Protein AF-A0A9W9Z5P1-F1 (afdb_monomer_lite)

Radius of gyration: 30.8 Å; chains: 1; bounding box: 81×82×77 Å

pLDDT: mean 71.58, std 21.87, range [21.83, 97.56]

InterPro domains:
  IPR036056 Fibrinogen-like, C-terminal [SSF56496] (96-152)

Sequence (254 aa):
MMTLALKGRDGAIGTPGTKGSAGPPGPPGAAGVKGPNGDPGACQPSPFQCSPGVIATLTAKLVALEKTCKSAGGGSSGGGGGSDKPKCGLGRCKDNPATNCQEIYTKDSGAVSGAYWIKGKADPFQTHCEVEPMAARGWTLVARIPGSSNEFSPVSNTWATTSVINDETAPDTNTQNVMKNVGWSDLRSNILRVCYDGPRTHCATFTHNRNMSLAELFNNQFGVTVDEDYKMDTLLKAFGKVVICCASINSGVV

Secondary structure (DSSP, 8-state):
--------------PPPPPPPPPPPPPPPPPPPPPPPPPP------TTS--HHHHHHHHHHHHHHHHHHHHTTS------------SSSTTTSTTS-BS-HHHHHHH-TT--SEEEEE--SSS-EEEEEEEEGGGTEEEEP-EE--TT-STT-TT-GGGTS---BSGGGTT-TT--S-EE-THHHH--EEEEEEESSSSSSSEEEEEEEEEE-HHHHHHS-S----SSSS-HHHHHHHTT--------------

Foldseek 3Di:
DDDDDDDDDDDDDDDDDDDDDDDDDDDDDDDDDDDDDDDDDDDDDDPPDDDVVLVVLVVVLVVVVVVVVVVVVDDDDDDDDDDPDQPDPEQADQSHYDQAQLRCLVPPSPDAWFWGWHDFPVGIAIATWHDDSVVSDIDTQFWADQPPDPCLQLPHLNQQDQDWDPSVCRRPQPDRDTTGDNQQQGAFDQKDKDADPGDPHRMDMFGQRPRHHSNVVRNPPDDRATPDPCGVVNVSVVSVNDDPPDDDDDPDDD

Structure (mmCIF, N/CA/C/O backbone):
data_AF-A0A9W9Z5P1-F1
#
_entry.id   AF-A0A9W9Z5P1-F1
#
loop_
_atom_site.group_PDB
_atom_site.id
_atom_site.type_symbol
_atom_site.label_atom_id
_atom_site.label_alt_id
_atom_site.label_comp_id
_atom_site.label_asym_id
_atom_site.label_entity_id
_atom_site.label_seq_id
_atom_site.pdbx_PDB_ins_code
_atom_site.Cartn_x
_atom_site.Cartn_y
_atom_site.Cartn_z
_atom_site.occupancy
_atom_site.B_iso_or_equiv
_atom_site.auth_seq_id
_atom_site.auth_comp_id
_atom_site.auth_asym_id
_atom_site.auth_atom_id
_atom_site.pdbx_PDB_model_num
ATOM 1 N N . MET A 1 1 ? -20.808 30.080 31.456 1.00 32.81 1 MET A N 1
ATOM 2 C CA . MET A 1 1 ? -21.004 31.239 32.355 1.00 32.81 1 MET A CA 1
ATOM 3 C C . MET A 1 1 ? -19.893 32.239 32.080 1.00 32.81 1 MET A C 1
ATOM 5 O O . MET A 1 1 ? -18.747 31.821 32.002 1.00 32.81 1 MET A O 1
ATOM 9 N N . MET A 1 2 ? -20.241 33.506 31.849 1.00 21.83 2 MET A N 1
ATOM 10 C CA . MET A 1 2 ? -19.314 34.612 31.570 1.00 21.83 2 MET A CA 1
ATOM 11 C C . MET A 1 2 ? -19.296 35.567 32.765 1.00 21.83 2 MET A C 1
ATOM 13 O O . MET A 1 2 ? -20.356 35.811 33.338 1.00 21.83 2 MET A O 1
ATOM 17 N N . THR A 1 3 ? -18.139 36.163 33.067 1.00 31.56 3 THR A N 1
ATOM 18 C CA . THR A 1 3 ? -18.040 37.300 33.994 1.00 31.56 3 THR A CA 1
ATOM 19 C C . THR A 1 3 ? -17.088 38.350 33.426 1.00 31.56 3 THR A C 1
ATOM 21 O O . THR A 1 3 ? -15.943 38.051 33.097 1.00 31.56 3 THR A O 1
ATOM 24 N N . LEU A 1 4 ? -17.593 39.579 33.319 1.00 28.72 4 LEU A N 1
ATOM 25 C CA . LEU A 1 4 ? -16.881 40.801 32.951 1.00 28.72 4 LEU A CA 1
ATOM 26 C C . LEU A 1 4 ? -16.699 41.646 34.223 1.00 28.72 4 LEU A C 1
ATOM 28 O O . LEU A 1 4 ? -17.637 41.748 35.014 1.00 28.72 4 LEU A O 1
ATOM 32 N N . ALA A 1 5 ? -15.550 42.296 34.406 1.00 39.16 5 ALA A N 1
ATOM 33 C CA . ALA A 1 5 ? -15.389 43.340 35.418 1.00 39.16 5 ALA A CA 1
ATOM 34 C C . ALA A 1 5 ? -14.520 44.485 34.874 1.00 39.16 5 ALA A C 1
ATOM 36 O O . ALA A 1 5 ? -13.354 44.292 34.542 1.00 39.16 5 ALA A O 1
ATOM 37 N N . LEU A 1 6 ? -15.110 45.681 34.796 1.00 34.69 6 LEU A N 1
ATOM 38 C CA . LEU A 1 6 ? -14.441 46.960 34.549 1.00 34.69 6 LEU A CA 1
ATOM 39 C C . LEU A 1 6 ? -14.476 47.782 35.847 1.00 34.69 6 LEU A C 1
ATOM 41 O O . LEU A 1 6 ? -15.526 47.876 36.485 1.00 34.69 6 LEU A O 1
ATOM 45 N N . LYS A 1 7 ? -13.370 48.443 36.208 1.00 46.81 7 LYS A N 1
ATOM 46 C CA . LYS A 1 7 ? -13.356 49.551 37.180 1.00 46.81 7 LYS A CA 1
ATOM 47 C C . LYS A 1 7 ? -12.323 50.598 36.744 1.00 46.81 7 LYS A C 1
ATOM 49 O O . LYS A 1 7 ? -11.194 50.249 36.419 1.00 46.81 7 LYS A O 1
ATOM 54 N N . GLY A 1 8 ? -12.768 51.856 36.678 1.00 37.88 8 GLY A N 1
ATOM 55 C CA . GLY A 1 8 ? -12.019 53.029 36.214 1.00 37.88 8 GLY A CA 1
ATOM 56 C C . GLY A 1 8 ? -11.115 53.704 37.259 1.00 37.88 8 GLY A C 1
ATOM 57 O O . GLY A 1 8 ? -11.055 53.278 38.410 1.00 37.88 8 GLY A O 1
ATOM 58 N N . ARG A 1 9 ? -10.424 54.749 36.772 1.00 37.34 9 ARG A N 1
ATOM 59 C CA . ARG A 1 9 ? -9.402 55.637 37.384 1.00 37.34 9 ARG A CA 1
ATOM 60 C C . ARG A 1 9 ? -9.993 56.542 38.497 1.00 37.34 9 ARG A C 1
ATOM 62 O O . ARG A 1 9 ? -11.206 56.521 38.666 1.00 37.34 9 ARG A O 1
ATOM 69 N N . ASP A 1 10 ? -9.291 57.311 39.339 1.00 42.59 10 ASP A N 1
ATOM 70 C CA . ASP A 1 10 ? -8.020 58.081 39.330 1.00 42.59 10 ASP A CA 1
ATOM 71 C C . ASP A 1 10 ? -7.374 58.027 40.757 1.00 42.59 10 ASP A C 1
ATOM 73 O O . ASP A 1 10 ? -7.964 57.446 41.660 1.00 42.59 10 ASP A O 1
ATOM 77 N N . GLY A 1 11 ? -6.193 58.560 41.102 1.00 42.09 11 GLY A N 1
ATOM 78 C CA . GLY A 1 11 ? -5.410 59.646 40.516 1.00 42.09 11 GLY A CA 1
ATOM 79 C C . GLY A 1 11 ? -3.981 59.763 41.081 1.00 42.09 11 GLY A C 1
ATOM 80 O O . GLY A 1 11 ? -3.528 58.961 41.894 1.00 42.09 11 GLY A O 1
ATOM 81 N N . ALA A 1 12 ? -3.260 60.752 40.551 1.00 43.06 12 ALA A N 1
ATOM 82 C CA . ALA A 1 12 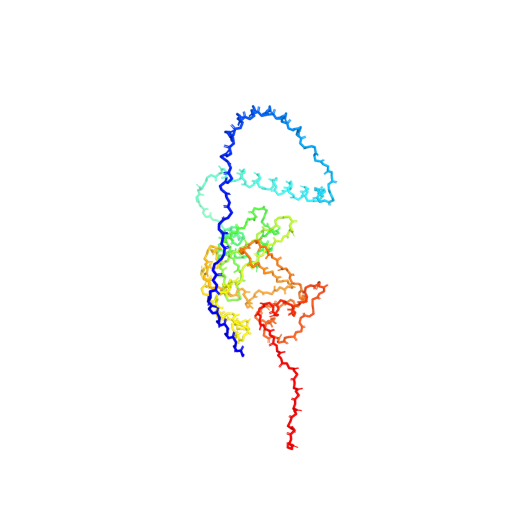? -1.807 60.901 40.584 1.00 43.06 12 ALA A CA 1
ATOM 83 C C . ALA A 1 12 ? -1.244 61.551 41.860 1.00 43.06 12 ALA A C 1
ATOM 85 O O . ALA A 1 12 ? -1.804 62.525 42.355 1.00 43.06 12 ALA A O 1
ATOM 86 N N . ILE A 1 13 ? -0.058 61.099 42.293 1.00 49.19 13 ILE A N 1
ATOM 87 C CA . ILE A 1 13 ? 0.846 61.842 43.186 1.00 49.19 13 ILE A CA 1
ATOM 88 C C . ILE A 1 13 ? 2.303 61.670 42.713 1.00 49.19 13 ILE A C 1
ATOM 90 O O . ILE A 1 13 ? 2.815 60.557 42.671 1.00 49.19 13 ILE A O 1
ATOM 94 N N . GLY A 1 14 ? 2.936 62.811 42.398 1.00 49.12 14 GLY A N 1
ATOM 95 C CA . GLY A 1 14 ? 4.370 63.127 42.521 1.00 49.12 14 GLY A CA 1
ATOM 96 C C . GLY A 1 14 ? 5.376 62.432 41.596 1.00 49.12 14 GLY A C 1
ATOM 97 O O . GLY A 1 14 ? 5.742 61.286 41.822 1.00 49.12 14 GLY A O 1
ATOM 98 N N . THR A 1 15 ? 5.934 63.163 40.625 1.00 50.97 15 THR A N 1
ATOM 99 C CA . THR A 1 15 ? 7.085 62.714 39.819 1.00 50.97 15 THR A CA 1
ATOM 100 C C . THR A 1 15 ? 8.378 62.674 40.651 1.00 50.97 15 THR A C 1
ATOM 102 O O . THR A 1 15 ? 8.781 63.718 41.172 1.00 50.97 15 THR A O 1
ATOM 105 N N . PRO A 1 16 ? 9.079 61.528 40.744 1.00 55.88 16 PRO A N 1
ATOM 106 C CA . PRO A 1 16 ? 10.438 61.467 41.280 1.00 55.88 16 PRO A CA 1
ATOM 107 C C . PRO A 1 16 ? 11.424 62.241 40.388 1.00 55.88 16 PRO A C 1
ATOM 109 O O . PRO A 1 16 ? 11.285 62.245 39.165 1.00 55.88 16 PRO A O 1
ATOM 112 N N . GLY A 1 17 ? 12.415 62.897 41.000 1.00 54.97 17 GLY A N 1
ATOM 113 C CA . GLY A 1 17 ? 13.400 63.737 40.308 1.00 54.97 17 GLY A CA 1
ATOM 114 C C . GLY A 1 17 ? 14.198 63.007 39.220 1.00 54.97 17 GLY A C 1
ATOM 115 O O . GLY A 1 17 ? 14.378 61.789 39.251 1.00 54.97 17 GLY A O 1
ATOM 116 N N . THR A 1 18 ? 14.689 63.769 38.242 1.00 61.88 18 THR A N 1
ATOM 117 C CA . THR A 1 18 ? 15.414 63.247 37.078 1.00 61.88 18 THR A CA 1
ATOM 118 C C . THR A 1 18 ? 16.689 62.513 37.493 1.00 61.88 18 THR A C 1
ATOM 120 O O . THR A 1 18 ? 17.612 63.110 38.048 1.00 61.88 18 THR A O 1
ATOM 123 N N . LYS A 1 19 ? 16.764 61.216 37.180 1.00 61.44 19 LYS A N 1
ATOM 124 C CA . LYS A 1 19 ? 17.996 60.425 37.262 1.00 61.44 19 LYS A CA 1
ATOM 125 C C . LYS A 1 19 ? 18.997 60.967 36.234 1.00 61.44 19 LYS A C 1
ATOM 127 O O . LYS A 1 19 ? 18.637 61.131 35.071 1.00 61.44 19 LYS A O 1
ATOM 132 N N . GLY A 1 20 ? 20.225 61.262 36.667 1.00 60.81 20 GLY A N 1
ATOM 133 C CA . GLY A 1 20 ? 21.292 61.761 35.792 1.00 60.81 20 GLY A CA 1
ATOM 134 C C . GLY A 1 20 ? 21.540 60.841 34.591 1.00 60.81 20 GLY A C 1
ATOM 135 O O . GLY A 1 20 ? 21.315 59.630 34.670 1.00 60.81 20 GLY A O 1
ATOM 136 N N . SER A 1 21 ? 21.976 61.423 33.473 1.00 60.78 21 SER A N 1
ATOM 137 C CA . SER A 1 21 ? 22.230 60.702 32.223 1.00 60.78 21 SER A CA 1
ATOM 138 C C . SER A 1 21 ? 23.214 59.550 32.428 1.00 60.78 21 SER A C 1
ATOM 140 O O . SER A 1 21 ? 24.245 59.713 33.082 1.00 60.78 21 SER A O 1
ATOM 142 N N . ALA A 1 22 ? 22.904 58.394 31.840 1.00 62.34 22 ALA A N 1
ATOM 143 C CA . ALA A 1 22 ? 23.819 57.262 31.797 1.00 62.34 22 ALA A CA 1
ATOM 144 C C . ALA A 1 22 ? 25.125 57.669 31.095 1.00 62.34 22 ALA A C 1
ATOM 146 O O . ALA A 1 22 ? 25.093 58.349 30.069 1.00 62.34 22 ALA A O 1
ATOM 147 N N . GLY A 1 23 ? 26.266 57.259 31.656 1.00 63.19 23 GLY A N 1
ATOM 148 C CA . GLY A 1 23 ? 27.560 57.437 31.001 1.00 63.19 23 GLY A CA 1
ATOM 149 C C . GLY A 1 23 ? 27.595 56.722 29.642 1.00 63.19 23 GLY A C 1
ATOM 150 O O . GLY A 1 23 ? 26.835 55.770 29.435 1.00 63.19 23 GLY A O 1
ATOM 151 N N . PRO A 1 24 ? 28.445 57.169 28.704 1.00 68.31 24 PRO A N 1
ATOM 152 C CA . PRO A 1 24 ? 28.550 56.534 27.398 1.00 68.31 24 PRO A CA 1
ATOM 153 C C . PRO A 1 24 ? 28.930 55.048 27.543 1.00 68.31 24 PRO A C 1
ATOM 155 O O . PRO A 1 24 ? 29.735 54.709 28.417 1.00 68.31 24 PRO A O 1
ATOM 158 N N . PRO A 1 25 ? 28.370 54.155 26.703 1.00 69.88 25 PRO A N 1
ATOM 159 C CA . PRO A 1 25 ? 28.769 52.753 26.665 1.00 69.88 25 PRO A CA 1
ATOM 160 C C . PRO A 1 25 ? 30.280 52.617 26.450 1.00 69.88 25 PRO A C 1
ATOM 162 O O . PRO A 1 25 ? 30.858 53.317 25.617 1.00 69.88 25 PRO A O 1
ATOM 165 N N . GLY A 1 26 ? 30.915 51.712 27.198 1.00 61.62 26 GLY A N 1
ATOM 166 C CA . GLY A 1 26 ? 32.325 51.386 26.993 1.00 61.62 26 GLY A CA 1
ATOM 167 C C . GLY A 1 26 ? 32.578 50.847 25.576 1.00 61.62 26 GLY A C 1
ATOM 168 O O . GLY A 1 26 ? 31.656 50.318 24.948 1.00 61.62 26 GLY A O 1
ATOM 169 N N . PRO A 1 27 ? 33.808 50.974 25.050 1.00 67.56 27 PRO A N 1
ATOM 170 C CA . PRO A 1 27 ? 34.138 50.464 23.727 1.00 67.56 27 PRO A CA 1
ATOM 171 C C . PRO A 1 27 ? 33.875 48.947 23.642 1.00 67.56 27 PRO A C 1
ATOM 173 O O . PRO A 1 27 ? 34.116 48.233 24.621 1.00 67.56 27 PRO A O 1
ATOM 176 N N . PRO A 1 28 ? 33.397 48.437 22.491 1.00 71.44 28 PRO A N 1
ATOM 177 C CA . PRO A 1 28 ? 33.216 47.005 22.283 1.00 71.44 28 PRO A CA 1
ATOM 178 C C . PRO A 1 28 ? 34.514 46.229 22.536 1.00 71.44 28 PRO A C 1
ATOM 180 O O . PRO A 1 28 ? 35.583 46.622 22.067 1.00 71.44 28 PRO A O 1
ATOM 183 N N . GLY A 1 29 ? 34.416 45.118 23.272 1.00 61.19 29 GLY A N 1
ATOM 184 C CA . GLY A 1 29 ? 35.546 44.219 23.499 1.00 61.19 29 GLY A CA 1
ATOM 185 C C . GLY A 1 29 ? 36.058 43.622 22.186 1.00 61.19 29 GLY A C 1
ATOM 186 O O . GLY A 1 29 ? 35.281 43.380 21.261 1.00 61.19 29 GLY A O 1
ATOM 187 N N . ALA A 1 30 ? 37.369 43.388 22.098 1.00 64.62 30 ALA A N 1
ATOM 188 C CA . ALA A 1 30 ? 37.981 42.772 20.926 1.00 64.62 30 ALA A CA 1
ATOM 189 C C . ALA A 1 30 ? 37.348 41.401 20.626 1.00 64.62 30 ALA A C 1
ATOM 191 O O . ALA A 1 30 ? 37.040 40.633 21.539 1.00 64.62 30 ALA A O 1
ATOM 192 N N . ALA A 1 31 ? 37.164 41.094 19.339 1.00 65.12 31 ALA A N 1
ATOM 193 C CA . ALA A 1 31 ? 36.632 39.808 18.906 1.00 65.12 31 ALA A CA 1
ATOM 194 C C . ALA A 1 31 ? 37.528 38.660 19.403 1.00 65.12 31 ALA A C 1
ATOM 196 O O . ALA A 1 31 ? 38.747 38.689 19.223 1.00 65.12 31 ALA A O 1
ATOM 197 N N . GLY A 1 32 ? 36.919 37.652 20.034 1.00 58.09 32 GLY A N 1
ATOM 198 C CA . GLY A 1 32 ? 37.632 36.469 20.512 1.00 58.09 32 GLY A CA 1
ATOM 199 C C . GLY A 1 32 ? 38.267 35.689 19.359 1.00 58.09 32 GLY A C 1
ATOM 200 O O . GLY A 1 32 ? 37.705 35.603 18.266 1.00 58.09 32 GLY A O 1
ATOM 201 N N . VAL A 1 33 ? 39.444 35.111 19.603 1.00 63.66 33 VAL A N 1
ATOM 202 C CA . VAL A 1 33 ? 40.123 34.246 18.631 1.00 63.66 33 VAL A CA 1
ATOM 203 C C . VAL A 1 33 ? 39.231 33.060 18.257 1.00 63.66 33 VAL A C 1
ATOM 205 O O . VAL A 1 33 ? 38.617 32.428 19.118 1.00 63.66 33 VAL A O 1
ATOM 208 N N . LYS A 1 34 ? 39.151 32.754 16.958 1.00 60.94 34 LYS A N 1
ATOM 209 C CA . LYS A 1 34 ? 38.442 31.574 16.453 1.00 60.94 34 LYS A CA 1
ATOM 210 C C . LYS A 1 34 ? 39.059 30.325 17.089 1.00 60.94 34 LYS A C 1
ATOM 212 O O . LYS A 1 34 ? 40.258 30.098 16.939 1.00 60.94 34 LYS A O 1
ATOM 217 N N . GLY A 1 35 ? 38.248 29.549 17.810 1.00 51.62 35 GLY A N 1
ATOM 218 C CA . GLY A 1 35 ? 38.692 28.303 18.435 1.00 51.62 35 GLY A CA 1
ATOM 219 C C . GLY A 1 35 ? 39.227 27.306 17.397 1.00 51.62 35 GLY A C 1
ATOM 220 O O . GLY A 1 35 ? 38.836 27.383 16.227 1.00 51.62 35 GLY A O 1
ATOM 221 N N . PRO A 1 36 ? 40.126 26.387 17.790 1.00 57.06 36 PRO A N 1
ATOM 222 C CA . PRO A 1 36 ? 40.639 25.365 16.884 1.00 57.06 36 PRO A CA 1
ATOM 223 C C . PRO A 1 36 ? 39.488 24.522 16.320 1.00 57.06 36 PRO A C 1
ATOM 225 O O . PRO A 1 36 ? 38.505 24.249 17.010 1.00 57.06 36 PRO A O 1
ATOM 228 N N . ASN A 1 37 ? 39.604 24.119 15.053 1.00 54.50 37 ASN A N 1
ATOM 229 C CA . ASN A 1 37 ? 38.684 23.150 14.464 1.00 54.50 37 ASN A CA 1
ATOM 230 C C . ASN A 1 37 ? 38.771 21.850 15.280 1.00 54.50 37 ASN A C 1
ATOM 232 O O . ASN A 1 37 ? 39.872 21.356 15.507 1.00 54.50 37 ASN A O 1
ATOM 236 N N . GLY A 1 38 ? 37.629 21.326 15.731 1.00 43.75 38 GLY A N 1
ATOM 237 C CA . GLY A 1 38 ? 37.583 20.073 16.485 1.00 43.75 38 GLY A CA 1
ATOM 238 C C . GLY A 1 38 ? 38.100 18.894 15.660 1.00 43.75 38 GLY A C 1
ATOM 239 O O . GLY A 1 38 ? 37.913 18.857 14.441 1.00 43.75 38 GLY A O 1
ATOM 240 N N . ASP A 1 39 ? 38.745 17.943 16.332 1.00 44.66 39 ASP A N 1
ATOM 241 C CA . ASP A 1 39 ? 39.267 16.730 15.707 1.00 44.66 39 ASP A CA 1
ATOM 242 C C . ASP A 1 39 ? 38.152 15.925 15.005 1.00 44.66 39 ASP A C 1
ATOM 244 O O . ASP A 1 39 ? 37.005 15.918 15.473 1.00 44.66 39 ASP A O 1
ATOM 248 N N . PRO A 1 40 ? 38.451 15.220 13.893 1.00 46.59 40 PRO A N 1
ATOM 249 C CA . PRO A 1 40 ? 37.489 14.348 13.226 1.00 46.59 40 PRO A CA 1
ATOM 250 C C . PRO A 1 40 ? 36.923 13.316 14.208 1.00 46.59 40 PRO A C 1
ATOM 252 O O . PRO A 1 40 ? 37.668 12.546 14.813 1.00 46.59 40 PRO A O 1
ATOM 255 N N . GLY A 1 41 ? 35.599 13.296 14.369 1.00 38.00 41 GLY A N 1
ATOM 256 C CA . GLY A 1 41 ? 34.931 12.393 15.300 1.00 38.00 41 GLY A CA 1
ATOM 257 C C . GLY A 1 41 ? 35.214 10.928 14.967 1.00 38.00 41 GLY A C 1
ATOM 258 O O . GLY A 1 41 ? 34.775 10.422 13.936 1.00 38.00 41 GLY A O 1
ATOM 259 N N . ALA A 1 42 ? 35.921 10.232 15.856 1.00 41.53 42 ALA A N 1
ATOM 260 C CA . ALA A 1 42 ? 36.033 8.782 15.814 1.00 41.53 42 ALA A CA 1
ATOM 261 C C . ALA A 1 42 ? 34.692 8.165 16.244 1.00 41.53 42 ALA A C 1
ATOM 263 O O . ALA A 1 42 ? 34.215 8.409 17.355 1.00 41.53 42 ALA A O 1
ATOM 264 N N . CYS A 1 43 ? 34.073 7.368 15.368 1.00 35.91 43 CYS A N 1
ATOM 265 C CA . CYS A 1 43 ? 32.845 6.645 15.685 1.00 35.91 43 CYS A CA 1
ATOM 266 C C . CYS A 1 43 ? 33.086 5.678 16.852 1.00 35.91 43 CYS A C 1
ATOM 268 O O . CYS A 1 43 ? 33.785 4.678 16.710 1.00 35.91 43 CYS A O 1
ATOM 270 N N . GLN A 1 44 ? 32.486 5.974 18.004 1.00 40.72 44 GLN A N 1
ATOM 271 C CA . GLN A 1 44 ? 32.343 5.012 19.093 1.00 40.72 44 GLN A CA 1
ATOM 272 C C . GLN A 1 44 ? 31.193 4.042 18.766 1.00 40.72 44 GLN A C 1
ATOM 274 O O . GLN A 1 44 ? 30.168 4.481 18.230 1.00 40.72 44 GLN A O 1
ATOM 279 N N . PRO A 1 45 ? 31.332 2.739 19.069 1.00 46.56 45 PRO A N 1
ATOM 280 C CA . PRO A 1 45 ? 30.340 1.739 18.704 1.00 46.56 45 PRO A CA 1
ATOM 281 C C . PRO A 1 45 ? 29.088 1.903 19.573 1.00 46.56 45 PRO A C 1
ATOM 283 O O . PRO A 1 45 ? 29.107 1.657 20.776 1.00 46.56 45 PRO A O 1
ATOM 286 N N . SER A 1 46 ? 27.981 2.317 18.959 1.00 49.22 46 SER A N 1
ATOM 287 C CA . SER A 1 46 ? 26.644 2.170 19.536 1.00 49.22 46 SER A CA 1
ATOM 288 C C . SER A 1 46 ? 26.056 0.813 19.109 1.00 49.22 46 SER A C 1
ATOM 290 O O . SER A 1 46 ? 26.458 0.276 18.072 1.00 49.22 46 SER A O 1
ATOM 292 N N . PRO A 1 47 ? 25.084 0.240 19.846 1.00 48.88 47 PRO A N 1
ATOM 293 C CA . PRO A 1 47 ? 24.506 -1.083 19.558 1.00 48.88 47 PRO A CA 1
ATOM 294 C C . PRO A 1 47 ? 23.709 -1.164 18.238 1.00 48.88 47 PRO A C 1
ATOM 296 O O . PRO A 1 47 ? 23.060 -2.171 17.967 1.00 48.88 47 PRO A O 1
ATOM 299 N N . PHE A 1 48 ? 23.766 -0.124 17.400 1.00 52.56 48 PHE A N 1
ATOM 300 C CA . PHE A 1 48 ? 23.044 -0.004 16.135 1.00 52.56 48 PHE A CA 1
ATOM 301 C C . PHE A 1 48 ? 23.943 0.025 14.889 1.00 52.56 48 PHE A C 1
ATOM 303 O O . PHE A 1 48 ? 23.456 0.353 13.809 1.00 52.56 48 PHE A O 1
ATOM 310 N N . GLN A 1 49 ? 25.231 -0.324 14.979 1.00 49.47 49 GLN A N 1
ATOM 311 C CA . GLN A 1 49 ? 26.096 -0.341 13.794 1.00 49.47 49 GLN A CA 1
ATOM 312 C C . GLN A 1 49 ? 26.337 -1.745 13.231 1.00 49.47 49 GLN A C 1
ATOM 314 O O . GLN A 1 49 ? 26.861 -2.630 13.900 1.00 49.47 49 GLN A O 1
ATOM 319 N N . CYS A 1 50 ? 26.009 -1.876 11.940 1.00 52.28 50 CYS A N 1
ATOM 320 C CA . CYS A 1 50 ? 26.637 -2.801 11.002 1.00 52.28 50 CYS A CA 1
ATOM 321 C C . CYS A 1 50 ? 26.602 -4.277 11.409 1.00 52.28 50 CYS A C 1
ATOM 323 O O . CYS A 1 50 ? 27.646 -4.921 11.516 1.00 52.28 50 CYS A O 1
ATOM 325 N N . SER A 1 51 ? 25.403 -4.848 11.581 1.00 57.19 51 SER A N 1
ATOM 326 C CA . SER A 1 51 ? 25.326 -6.303 11.693 1.00 57.19 51 SER A CA 1
ATOM 327 C C . SER A 1 51 ? 25.962 -6.926 10.434 1.00 57.19 51 SER A C 1
ATOM 329 O O . SER A 1 51 ? 25.674 -6.479 9.315 1.00 57.19 51 SER A O 1
ATOM 331 N N . PRO A 1 52 ? 26.835 -7.940 10.574 1.00 64.50 52 PRO A N 1
ATOM 332 C CA . PRO A 1 52 ? 27.476 -8.587 9.431 1.00 64.50 52 PRO A CA 1
ATOM 333 C C . PRO A 1 52 ? 26.463 -9.081 8.392 1.00 64.50 52 PRO A C 1
ATOM 335 O O . PRO A 1 52 ? 26.741 -9.062 7.198 1.00 64.50 52 PRO A O 1
ATOM 338 N N . GLY A 1 53 ? 25.254 -9.449 8.837 1.00 64.44 53 GLY A N 1
ATOM 339 C CA . GLY A 1 53 ? 24.144 -9.823 7.962 1.00 64.44 53 GLY A CA 1
ATOM 340 C C . GLY A 1 53 ? 23.596 -8.662 7.128 1.00 64.44 53 GLY A C 1
ATOM 341 O O . GLY A 1 53 ? 23.324 -8.840 5.940 1.00 64.44 53 GLY A O 1
ATOM 342 N N . VAL A 1 54 ? 23.475 -7.461 7.704 1.00 66.38 54 VAL A N 1
ATOM 343 C CA . VAL A 1 54 ? 23.054 -6.260 6.965 1.00 66.38 54 VAL A CA 1
ATOM 344 C C . VAL A 1 54 ? 24.135 -5.863 5.963 1.00 66.38 54 VAL A C 1
ATOM 346 O O . VAL A 1 54 ? 23.815 -5.671 4.793 1.00 66.38 54 VAL A O 1
ATOM 349 N N . ILE A 1 55 ? 25.412 -5.850 6.361 1.00 71.88 55 ILE A N 1
ATOM 350 C CA . ILE A 1 55 ? 26.516 -5.576 5.426 1.00 71.88 55 ILE A CA 1
ATOM 351 C C . ILE A 1 55 ? 26.522 -6.598 4.286 1.00 71.88 55 ILE A C 1
ATOM 353 O O . ILE A 1 55 ? 26.513 -6.197 3.127 1.00 71.88 55 ILE A O 1
ATOM 357 N N . ALA A 1 56 ? 26.445 -7.898 4.583 1.00 69.12 56 ALA A N 1
ATOM 358 C CA . ALA A 1 56 ? 26.415 -8.940 3.558 1.00 69.12 56 ALA A CA 1
ATOM 359 C C . ALA A 1 56 ? 25.228 -8.776 2.593 1.00 69.12 56 ALA A C 1
ATOM 361 O O . ALA A 1 56 ? 25.383 -8.941 1.383 1.00 69.12 56 ALA A O 1
ATOM 362 N N . THR A 1 57 ? 24.058 -8.387 3.110 1.00 70.44 57 THR A N 1
ATOM 363 C CA . THR A 1 57 ? 22.865 -8.130 2.292 1.00 70.44 57 THR A CA 1
ATOM 364 C C . THR A 1 57 ? 23.056 -6.913 1.386 1.00 70.44 57 THR A C 1
ATOM 366 O O . THR A 1 57 ? 22.728 -6.978 0.201 1.00 70.44 57 THR A O 1
ATOM 369 N N . LEU A 1 58 ? 23.609 -5.809 1.900 1.00 74.25 58 LEU A N 1
ATOM 370 C CA . LEU A 1 58 ? 23.896 -4.626 1.084 1.00 74.25 58 LEU A CA 1
ATOM 371 C C . LEU A 1 58 ? 24.991 -4.900 0.043 1.00 74.25 58 LEU A C 1
ATOM 373 O O . LEU A 1 58 ? 24.837 -4.494 -1.108 1.00 74.25 58 LEU A O 1
ATOM 377 N N . THR A 1 59 ? 26.048 -5.635 0.396 1.00 78.38 59 THR A N 1
ATOM 378 C CA . THR A 1 59 ? 27.104 -6.036 -0.545 1.00 78.38 59 THR A CA 1
ATOM 379 C C . THR A 1 59 ? 26.548 -6.933 -1.651 1.00 78.38 59 THR A C 1
ATOM 381 O O . THR A 1 59 ? 26.836 -6.701 -2.823 1.00 78.38 59 THR A O 1
ATOM 384 N N . ALA A 1 60 ? 25.688 -7.902 -1.320 1.00 74.88 60 ALA A N 1
ATOM 385 C CA . ALA A 1 60 ? 25.033 -8.745 -2.319 1.00 74.88 60 ALA A CA 1
ATOM 386 C C . ALA A 1 60 ? 24.144 -7.926 -3.271 1.00 74.88 60 ALA A C 1
ATOM 388 O O . ALA A 1 60 ? 24.152 -8.156 -4.483 1.00 74.88 60 ALA A O 1
ATOM 389 N N . LYS A 1 61 ? 23.421 -6.929 -2.742 1.00 78.69 61 LYS A N 1
ATOM 390 C CA . LYS A 1 61 ? 22.609 -6.013 -3.554 1.00 78.69 61 LYS A CA 1
ATOM 391 C C . LYS A 1 61 ? 23.462 -5.134 -4.468 1.00 78.69 61 LYS A C 1
ATOM 393 O O . LYS A 1 61 ? 23.105 -4.984 -5.632 1.00 78.69 61 LYS A O 1
ATOM 398 N N . LEU A 1 62 ? 24.601 -4.625 -3.995 1.00 82.19 62 LEU A N 1
ATOM 399 C CA . LEU A 1 62 ? 25.547 -3.862 -4.819 1.00 82.19 62 LEU A CA 1
ATOM 400 C C . LEU A 1 62 ? 26.116 -4.707 -5.968 1.00 82.19 62 LEU A C 1
ATOM 402 O O . LEU A 1 62 ? 26.079 -4.272 -7.116 1.00 82.19 62 LEU A O 1
ATOM 406 N N . VAL A 1 63 ? 26.543 -5.945 -5.699 1.00 78.75 63 VAL A N 1
ATOM 407 C CA . VAL A 1 63 ? 27.059 -6.863 -6.735 1.00 78.75 63 VAL A CA 1
ATOM 408 C C . VAL A 1 63 ? 25.986 -7.197 -7.781 1.00 78.75 63 VAL A C 1
ATOM 410 O O . VAL A 1 63 ? 26.266 -7.234 -8.984 1.00 78.75 63 VAL A O 1
ATOM 413 N N . ALA A 1 64 ? 24.740 -7.415 -7.352 1.00 73.06 64 ALA A N 1
ATOM 414 C CA . ALA A 1 64 ? 23.622 -7.654 -8.265 1.00 73.06 64 ALA A CA 1
ATOM 415 C C . ALA A 1 64 ? 23.300 -6.415 -9.122 1.00 73.06 64 ALA A C 1
ATOM 417 O O . ALA A 1 64 ? 23.032 -6.539 -10.324 1.00 73.06 64 ALA A O 1
ATOM 418 N N . LEU A 1 65 ? 23.385 -5.220 -8.531 1.00 75.38 65 LEU A N 1
ATOM 419 C CA . LEU A 1 65 ? 23.195 -3.956 -9.237 1.00 75.38 65 LEU A CA 1
ATOM 420 C C . LEU A 1 65 ? 24.289 -3.741 -10.292 1.00 75.38 65 LEU A C 1
ATOM 422 O O . LEU A 1 65 ? 23.972 -3.460 -11.445 1.00 75.38 65 LEU A O 1
ATOM 426 N N . GLU A 1 66 ? 25.559 -3.976 -9.954 1.00 76.31 66 GLU A N 1
ATOM 427 C CA . GLU A 1 66 ? 26.677 -3.878 -10.902 1.00 76.31 66 GLU A CA 1
ATOM 428 C C . GLU A 1 66 ? 26.524 -4.835 -12.089 1.00 76.31 66 GLU A C 1
ATOM 430 O O . GLU A 1 66 ? 26.804 -4.467 -13.233 1.00 76.31 66 GLU A O 1
ATOM 435 N N . LYS A 1 67 ? 26.045 -6.059 -11.847 1.00 74.69 67 LYS A N 1
ATOM 436 C CA . LYS A 1 67 ? 25.766 -7.038 -12.908 1.00 74.69 67 LYS A CA 1
ATOM 437 C C . LYS A 1 67 ? 24.624 -6.582 -13.825 1.00 74.69 67 LYS A C 1
ATOM 439 O O . LYS A 1 67 ? 24.669 -6.800 -15.039 1.00 74.69 67 LYS A O 1
ATOM 444 N N . THR A 1 68 ? 23.625 -5.915 -13.258 1.00 68.25 68 THR A N 1
ATOM 445 C CA . THR A 1 68 ? 22.489 -5.358 -14.004 1.00 68.25 68 THR A CA 1
ATOM 446 C C . THR A 1 68 ? 22.917 -4.139 -14.829 1.00 68.25 68 THR A C 1
ATOM 448 O O . THR A 1 68 ? 22.600 -4.048 -16.010 1.00 68.25 68 THR A O 1
ATOM 451 N N . CYS A 1 69 ? 23.744 -3.248 -14.278 1.00 64.19 69 CYS A N 1
ATOM 452 C CA . CYS A 1 69 ? 24.290 -2.107 -15.019 1.00 64.19 69 CYS A CA 1
ATOM 453 C C . CYS A 1 69 ? 25.262 -2.533 -16.134 1.00 64.19 69 CYS A C 1
ATOM 455 O O . CYS A 1 69 ? 25.227 -1.961 -17.220 1.00 64.19 69 CYS A O 1
ATOM 457 N N . LYS A 1 70 ? 26.076 -3.578 -15.921 1.00 65.06 70 LYS A N 1
ATOM 458 C CA . LYS A 1 70 ? 26.951 -4.148 -16.966 1.00 65.06 70 LYS A CA 1
ATOM 459 C C . LYS A 1 70 ? 26.171 -4.799 -18.115 1.00 65.06 70 LYS A C 1
ATOM 461 O O . LYS A 1 70 ? 26.666 -4.823 -19.235 1.00 65.06 70 LYS A O 1
ATOM 466 N N . SER A 1 71 ? 24.954 -5.289 -17.866 1.00 53.56 71 SER A N 1
ATOM 467 C CA . SER A 1 71 ? 24.064 -5.825 -18.911 1.00 53.56 71 SER A CA 1
ATOM 468 C C . SER A 1 71 ? 23.187 -4.757 -19.580 1.00 53.56 71 SER A C 1
ATOM 470 O O . SER A 1 71 ? 22.733 -4.969 -20.700 1.00 53.56 71 SER A O 1
ATOM 472 N N . ALA A 1 72 ? 23.021 -3.583 -18.960 1.00 48.78 72 ALA A N 1
ATOM 473 C CA . ALA A 1 72 ? 22.331 -2.423 -19.534 1.00 48.78 72 ALA A CA 1
ATOM 474 C C . ALA A 1 72 ? 23.192 -1.592 -20.515 1.00 48.78 72 ALA A C 1
ATOM 476 O O . ALA A 1 72 ? 22.688 -0.651 -21.122 1.00 48.78 72 ALA A O 1
ATOM 477 N N . GLY A 1 73 ? 24.473 -1.939 -20.705 1.00 44.06 73 GLY A N 1
ATOM 478 C CA . GLY A 1 73 ? 25.363 -1.306 -21.691 1.00 44.06 73 GLY A CA 1
ATOM 479 C C . GLY A 1 73 ? 25.188 -1.790 -23.140 1.00 44.06 73 GLY A C 1
ATOM 480 O O . GLY A 1 73 ? 25.879 -1.300 -24.028 1.00 44.06 73 GLY A O 1
ATOM 481 N N . GLY A 1 74 ? 24.293 -2.751 -23.398 1.00 39.56 74 GLY A N 1
ATOM 482 C CA . GLY A 1 74 ? 23.989 -3.260 -24.738 1.00 39.56 74 GLY A CA 1
ATOM 483 C C . GLY A 1 74 ? 22.696 -2.659 -25.277 1.00 39.56 74 GLY A C 1
ATOM 484 O O . GLY A 1 74 ? 21.608 -3.054 -24.866 1.00 39.56 74 GLY A O 1
ATOM 485 N N . GLY A 1 75 ? 22.825 -1.692 -26.183 1.00 39.16 75 GLY A N 1
ATOM 486 C CA . GLY A 1 75 ? 21.710 -1.020 -26.839 1.00 39.16 75 GLY A CA 1
ATOM 487 C C . GLY A 1 75 ? 20.758 -1.960 -27.589 1.00 39.16 75 GLY A C 1
ATOM 488 O O . GLY A 1 75 ? 21.143 -2.976 -28.162 1.00 39.16 75 GLY A O 1
ATOM 489 N N . SER A 1 76 ? 19.498 -1.538 -27.572 1.00 46.75 76 SER A N 1
ATOM 490 C CA . SER A 1 76 ? 18.336 -2.032 -28.306 1.00 46.75 76 SER A CA 1
ATOM 491 C C . SER A 1 76 ? 18.625 -2.484 -29.748 1.00 46.75 76 SER A C 1
ATOM 493 O O . SER A 1 76 ? 19.139 -1.710 -30.551 1.00 46.75 76 SER A O 1
ATOM 495 N N . SER A 1 77 ? 18.201 -3.697 -30.110 1.00 35.69 77 SER A N 1
ATOM 496 C CA . SER A 1 77 ? 17.783 -4.034 -31.479 1.00 35.69 77 SER A CA 1
ATOM 497 C C . SER A 1 77 ? 16.809 -5.218 -31.446 1.00 35.69 77 SER A C 1
ATOM 499 O O . SER A 1 77 ? 16.952 -6.136 -30.641 1.00 35.69 77 SER A O 1
ATOM 501 N N . GLY A 1 78 ? 15.743 -5.117 -32.241 1.00 36.75 78 GLY A N 1
ATOM 502 C CA . GLY A 1 78 ? 14.613 -6.043 -32.239 1.00 36.75 78 GLY A CA 1
ATOM 503 C C . GLY A 1 78 ? 14.862 -7.361 -32.975 1.00 36.75 78 GLY A C 1
ATOM 504 O O . GLY A 1 78 ? 15.846 -7.524 -33.687 1.00 36.75 78 GLY A O 1
ATOM 505 N N . GLY A 1 79 ? 13.899 -8.275 -32.847 1.00 31.31 79 GLY A N 1
ATOM 506 C CA . GLY A 1 79 ? 13.806 -9.489 -33.662 1.00 31.31 79 GLY A CA 1
ATOM 507 C C . GLY A 1 79 ? 13.204 -10.653 -32.885 1.00 31.31 79 GLY A C 1
ATOM 508 O O . GLY A 1 79 ? 13.687 -10.984 -31.812 1.00 31.31 79 GLY A O 1
ATOM 509 N N . GLY A 1 80 ? 12.110 -11.216 -33.401 1.00 33.38 80 GLY A N 1
ATOM 510 C CA . GLY A 1 80 ? 11.244 -12.176 -32.715 1.00 33.38 80 GLY A CA 1
ATOM 511 C C . GLY A 1 80 ? 11.843 -13.558 -32.428 1.00 33.38 80 GLY A C 1
ATOM 512 O O . GLY A 1 80 ? 12.887 -13.939 -32.946 1.00 33.38 80 GLY A O 1
ATOM 513 N N . GLY A 1 81 ? 11.104 -14.330 -31.630 1.00 31.98 81 GLY A N 1
ATOM 514 C CA . GLY A 1 81 ? 11.367 -15.746 -31.364 1.00 31.98 81 GLY A CA 1
ATOM 515 C C . GLY A 1 81 ? 11.025 -16.111 -29.925 1.00 31.98 81 GLY A C 1
ATOM 516 O O . GLY A 1 81 ? 11.578 -15.537 -28.997 1.00 31.98 81 GLY A O 1
ATOM 517 N N . GLY A 1 82 ? 10.061 -17.011 -29.747 1.00 45.31 82 GLY A N 1
ATOM 518 C CA . GLY A 1 82 ? 9.350 -17.227 -28.492 1.00 45.31 82 GLY A CA 1
ATOM 519 C C . GLY A 1 82 ? 10.161 -17.842 -27.352 1.00 45.31 82 GLY A C 1
ATOM 520 O O . GLY A 1 82 ? 11.054 -18.664 -27.534 1.00 45.31 82 GLY A O 1
ATOM 521 N N . SER A 1 83 ? 9.793 -17.429 -26.148 1.00 41.78 83 SER A N 1
ATOM 522 C CA . SER A 1 83 ? 9.754 -18.193 -24.895 1.00 41.78 83 SER A CA 1
ATOM 523 C C . SER A 1 83 ? 9.174 -17.245 -23.846 1.00 41.78 83 SER A C 1
ATOM 525 O O . SER A 1 83 ? 9.442 -16.046 -23.909 1.00 41.78 83 SER A O 1
ATOM 527 N N . ASP A 1 84 ? 8.338 -17.770 -22.950 1.00 61.62 84 ASP A N 1
ATOM 528 C CA . ASP A 1 84 ? 7.602 -17.092 -21.872 1.00 61.62 84 ASP A CA 1
ATOM 529 C C . ASP A 1 84 ? 8.491 -16.244 -20.943 1.00 61.62 84 ASP A C 1
ATOM 531 O O . ASP A 1 84 ? 8.708 -16.554 -19.771 1.00 61.62 84 ASP A O 1
ATOM 535 N N . LYS A 1 85 ? 9.045 -15.151 -21.463 1.00 54.09 85 LYS A N 1
ATOM 536 C CA . LYS A 1 85 ? 9.803 -14.169 -20.708 1.00 54.09 85 LYS A CA 1
ATOM 537 C C . LYS A 1 85 ? 8.923 -12.936 -20.547 1.00 54.09 85 LYS A C 1
ATOM 539 O O . LYS A 1 85 ? 8.457 -12.394 -21.551 1.00 54.09 85 LYS A O 1
ATOM 544 N N . PRO A 1 86 ? 8.687 -12.476 -19.309 1.00 69.00 86 PRO A N 1
ATOM 545 C CA . PRO A 1 86 ? 7.847 -11.317 -19.084 1.00 69.00 86 PRO A CA 1
ATOM 546 C C . PRO A 1 86 ? 8.349 -10.103 -19.871 1.00 69.00 86 PRO A C 1
ATOM 548 O O . PRO A 1 86 ? 9.537 -9.781 -19.847 1.00 69.00 86 PRO A O 1
ATOM 551 N N . LYS A 1 87 ? 7.419 -9.422 -20.548 1.00 76.31 87 LYS A N 1
ATOM 552 C CA . LYS A 1 87 ? 7.654 -8.246 -21.407 1.00 76.31 87 LYS A CA 1
ATOM 553 C C . LYS A 1 87 ? 8.351 -7.083 -20.684 1.00 76.31 87 LYS A C 1
ATOM 555 O O . LYS A 1 87 ? 8.925 -6.206 -21.320 1.00 76.31 87 LYS A O 1
ATOM 560 N N . CYS A 1 88 ? 8.300 -7.076 -19.356 1.00 86.69 88 CYS A N 1
ATOM 561 C CA . CYS A 1 88 ? 8.944 -6.107 -18.483 1.00 86.69 88 CYS A CA 1
ATOM 562 C C . CYS A 1 88 ? 9.343 -6.773 -17.154 1.00 86.69 88 CYS A C 1
ATOM 564 O O . CYS A 1 88 ? 8.871 -7.865 -16.823 1.00 86.69 88 CYS A O 1
ATOM 566 N N . GLY A 1 89 ? 10.182 -6.096 -16.362 1.00 88.62 89 GLY A N 1
ATOM 567 C CA . GLY A 1 89 ? 10.507 -6.529 -14.999 1.00 88.62 89 GLY A CA 1
ATOM 568 C C . GLY A 1 89 ? 9.269 -6.648 -14.097 1.00 88.62 89 GLY A C 1
ATOM 569 O O . GLY A 1 89 ? 8.226 -6.057 -14.376 1.00 88.62 89 GLY A O 1
ATOM 570 N N . LEU A 1 90 ? 9.386 -7.413 -13.010 1.00 93.69 90 LEU A N 1
ATOM 571 C CA . LEU A 1 90 ? 8.289 -7.664 -12.070 1.00 93.69 90 LEU A CA 1
ATOM 572 C C . LEU A 1 90 ? 7.699 -6.351 -11.528 1.00 93.69 90 LEU A C 1
ATOM 574 O O . LEU A 1 90 ? 8.418 -5.511 -10.991 1.00 93.69 90 LEU A O 1
ATOM 578 N N . GLY A 1 91 ? 6.391 -6.169 -11.695 1.00 93.31 91 GLY A N 1
ATOM 579 C CA . GLY A 1 91 ? 5.663 -4.968 -11.288 1.00 93.31 91 GLY A CA 1
ATOM 580 C C . GLY A 1 91 ? 5.972 -3.716 -12.114 1.00 93.31 91 GLY A C 1
ATOM 581 O O . GLY A 1 91 ? 5.453 -2.650 -11.801 1.00 93.31 91 GLY A O 1
ATOM 582 N N . ARG A 1 92 ? 6.797 -3.787 -13.167 1.00 93.25 92 ARG A N 1
ATOM 583 C CA . ARG A 1 92 ? 7.174 -2.606 -13.971 1.00 93.25 92 ARG A CA 1
ATOM 584 C C . ARG A 1 92 ? 6.144 -2.251 -15.042 1.00 93.25 92 ARG A C 1
ATOM 586 O O . ARG A 1 92 ? 6.156 -1.135 -15.549 1.00 93.25 92 ARG A O 1
ATOM 593 N N . CYS A 1 93 ? 5.249 -3.171 -15.385 1.00 93.06 93 CYS A N 1
ATOM 594 C CA . CYS A 1 93 ? 4.171 -2.936 -16.339 1.00 93.06 93 CYS A CA 1
ATOM 595 C C . CYS A 1 93 ? 2.937 -3.775 -16.001 1.00 93.06 93 CYS A C 1
ATOM 597 O O . CYS A 1 93 ? 3.028 -4.778 -15.290 1.00 93.06 93 CYS A O 1
ATOM 599 N N . LYS A 1 94 ? 1.792 -3.374 -16.564 1.00 93.88 94 LYS A N 1
ATOM 600 C CA . LYS A 1 94 ? 0.496 -4.036 -16.374 1.00 93.88 94 LYS A CA 1
ATOM 601 C C . LYS A 1 94 ? 0.499 -5.511 -16.800 1.00 93.88 94 LYS A C 1
ATOM 603 O O . LYS A 1 94 ? -0.201 -6.303 -16.185 1.00 93.88 94 LYS A O 1
ATOM 608 N N . ASP A 1 95 ? 1.317 -5.873 -17.794 1.00 92.81 95 ASP A N 1
ATOM 609 C CA . ASP A 1 95 ? 1.431 -7.242 -18.328 1.00 92.81 95 ASP A CA 1
ATOM 610 C C . ASP A 1 95 ? 2.223 -8.190 -17.397 1.00 92.81 95 ASP A C 1
ATOM 612 O O . ASP A 1 95 ? 2.122 -9.407 -17.526 1.00 92.81 95 ASP A O 1
ATOM 616 N N . ASN A 1 96 ? 3.016 -7.658 -16.455 1.00 94.31 96 ASN A N 1
ATOM 617 C CA . ASN A 1 96 ? 3.754 -8.451 -15.464 1.00 94.31 96 ASN A CA 1
ATOM 618 C C . ASN A 1 96 ? 3.650 -7.831 -14.056 1.00 94.31 96 ASN A C 1
ATOM 620 O O . ASN A 1 96 ? 4.645 -7.339 -13.514 1.00 94.31 96 ASN A O 1
ATOM 624 N N . PRO A 1 97 ? 2.450 -7.811 -13.458 1.00 96.06 97 PRO A N 1
ATOM 625 C CA . PRO A 1 97 ? 2.225 -7.204 -12.156 1.00 96.06 97 PRO A CA 1
ATOM 626 C C . PRO A 1 97 ? 2.772 -8.087 -11.029 1.00 96.06 97 PRO A C 1
ATOM 628 O O . PRO A 1 97 ? 2.749 -9.319 -11.107 1.00 96.06 97 PRO A O 1
ATOM 631 N N . ALA A 1 98 ? 3.225 -7.463 -9.946 1.00 96.25 98 ALA A N 1
ATOM 632 C CA . ALA A 1 98 ? 3.621 -8.175 -8.735 1.00 96.25 98 ALA A CA 1
ATOM 633 C C . ALA A 1 98 ? 2.413 -8.464 -7.839 1.00 96.25 98 ALA A C 1
ATOM 635 O O . ALA A 1 98 ? 1.401 -7.782 -7.912 1.00 96.25 98 ALA A O 1
ATOM 636 N N . THR A 1 99 ? 2.504 -9.439 -6.946 1.00 95.81 99 THR A N 1
ATOM 637 C CA . THR A 1 99 ? 1.438 -9.732 -5.973 1.00 95.81 99 THR A CA 1
ATOM 638 C C . THR A 1 99 ? 1.295 -8.611 -4.944 1.00 95.81 99 THR A C 1
ATOM 640 O O . THR A 1 99 ? 0.193 -8.310 -4.502 1.00 95.81 99 THR A O 1
ATOM 643 N N . ASN A 1 100 ? 2.411 -7.996 -4.552 1.00 95.31 100 ASN A N 1
ATOM 644 C CA . ASN A 1 100 ? 2.491 -6.842 -3.657 1.00 95.31 100 ASN A CA 1
ATOM 645 C C . ASN A 1 100 ? 3.919 -6.261 -3.697 1.00 95.31 100 ASN A C 1
ATOM 647 O O . ASN A 1 100 ? 4.833 -6.849 -4.284 1.00 95.31 100 ASN A O 1
ATOM 651 N N . CYS A 1 101 ? 4.131 -5.122 -3.040 1.00 95.56 101 CYS A N 1
ATOM 652 C CA . CYS A 1 101 ? 5.444 -4.472 -2.983 1.00 95.56 101 CYS A CA 1
ATOM 653 C C . CYS A 1 101 ? 6.509 -5.271 -2.214 1.00 95.56 101 CYS A C 1
ATOM 655 O O . CYS A 1 101 ? 7.700 -5.119 -2.489 1.00 95.56 101 CYS A O 1
ATOM 657 N N . GLN A 1 102 ? 6.110 -6.155 -1.292 1.00 95.38 102 GLN A N 1
ATOM 658 C CA . GLN A 1 102 ? 7.052 -7.039 -0.603 1.00 95.38 102 GLN A CA 1
ATOM 659 C C . GLN A 1 102 ? 7.659 -8.053 -1.580 1.00 95.38 102 GLN A C 1
ATOM 661 O O . GLN A 1 102 ? 8.865 -8.297 -1.542 1.00 95.38 102 GLN A O 1
ATOM 666 N N . GLU A 1 103 ? 6.860 -8.607 -2.495 1.00 95.12 103 GLU A N 1
ATOM 667 C CA . GLU A 1 103 ? 7.364 -9.504 -3.537 1.00 95.12 103 GLU A CA 1
ATOM 668 C C . GLU A 1 103 ? 8.418 -8.803 -4.401 1.00 95.12 103 GLU A C 1
ATOM 670 O O . GLU A 1 103 ? 9.501 -9.353 -4.598 1.00 95.12 103 GLU A O 1
ATOM 675 N N . ILE A 1 104 ? 8.138 -7.571 -4.839 1.00 94.19 104 ILE A N 1
ATOM 676 C CA . ILE A 1 104 ? 9.085 -6.755 -5.613 1.00 94.19 104 ILE A CA 1
ATOM 677 C C . ILE A 1 104 ? 10.391 -6.596 -4.836 1.00 94.19 104 ILE A C 1
ATOM 679 O O . ILE A 1 104 ? 11.450 -6.926 -5.359 1.00 94.19 104 ILE A O 1
ATOM 683 N N . TYR A 1 105 ? 10.322 -6.183 -3.570 1.00 93.19 105 TYR A N 1
ATOM 684 C CA . TYR A 1 105 ? 11.511 -6.009 -2.735 1.00 93.19 105 TYR A CA 1
ATOM 685 C C . TYR A 1 105 ? 12.352 -7.289 -2.586 1.00 93.19 105 TYR A C 1
ATOM 687 O O . TYR A 1 105 ? 13.582 -7.231 -2.563 1.00 93.19 105 TYR A O 1
ATOM 695 N N . THR A 1 106 ? 11.693 -8.442 -2.447 1.00 92.44 106 THR A N 1
ATOM 696 C CA . THR A 1 106 ? 12.378 -9.727 -2.227 1.00 92.44 106 THR A CA 1
ATOM 697 C C . THR A 1 106 ? 12.961 -10.332 -3.501 1.00 92.44 106 THR A C 1
ATOM 699 O O . THR A 1 106 ? 13.988 -11.005 -3.426 1.00 92.44 106 THR A O 1
ATOM 702 N N . LYS A 1 107 ? 12.323 -10.117 -4.657 1.00 91.81 107 LYS A N 1
ATOM 703 C CA . LYS A 1 107 ? 12.694 -10.766 -5.924 1.00 91.81 107 LYS A CA 1
ATOM 704 C C . LYS A 1 107 ? 13.488 -9.867 -6.871 1.00 91.81 107 LYS A C 1
ATOM 706 O O . LYS A 1 107 ? 14.256 -10.388 -7.674 1.00 91.81 107 LYS A O 1
ATOM 711 N N . ASP A 1 108 ? 13.316 -8.551 -6.794 1.00 87.06 108 ASP A N 1
ATOM 712 C CA . ASP A 1 108 ? 14.061 -7.575 -7.591 1.00 87.06 108 ASP A CA 1
ATOM 713 C C . ASP A 1 108 ? 15.143 -6.915 -6.722 1.00 87.06 108 ASP A C 1
ATOM 715 O O . ASP A 1 108 ? 14.865 -6.087 -5.854 1.00 87.06 108 ASP A O 1
ATOM 719 N N . SER A 1 109 ? 16.410 -7.259 -6.971 1.00 80.31 109 SER A N 1
ATOM 720 C CA . SER A 1 109 ? 17.553 -6.643 -6.284 1.00 80.31 109 SER A CA 1
ATOM 721 C C . SER A 1 109 ? 17.697 -5.143 -6.571 1.00 80.31 109 SER A C 1
ATOM 723 O O . SER A 1 109 ? 18.365 -4.450 -5.805 1.00 80.31 109 SER A O 1
ATOM 725 N N . GLY A 1 110 ? 17.082 -4.648 -7.652 1.00 83.56 110 GLY A N 1
ATOM 726 C CA . GLY A 1 110 ? 16.997 -3.235 -8.027 1.00 83.56 110 GLY A CA 1
ATOM 727 C C . GLY A 1 110 ? 15.687 -2.558 -7.604 1.00 83.56 110 GLY A C 1
ATOM 728 O O . GLY A 1 110 ? 15.360 -1.484 -8.115 1.00 83.56 110 GLY A O 1
ATOM 729 N N . ALA A 1 111 ? 14.910 -3.168 -6.702 1.00 89.25 111 ALA A N 1
ATOM 730 C CA . ALA A 1 111 ?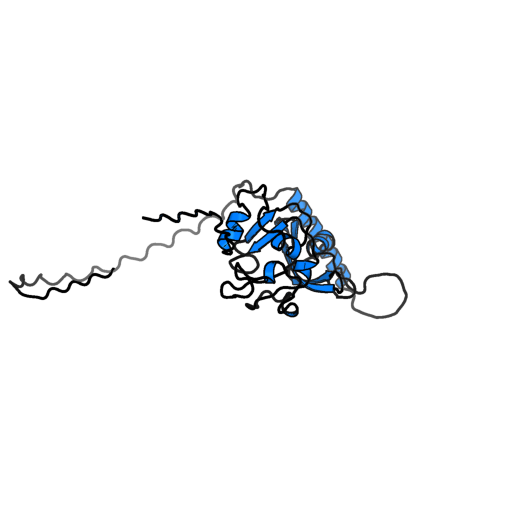 13.692 -2.564 -6.177 1.00 89.25 111 ALA A CA 1
ATOM 731 C C . ALA A 1 111 ? 13.994 -1.248 -5.438 1.00 89.25 111 ALA A C 1
ATOM 733 O O . ALA A 1 111 ? 14.731 -1.217 -4.451 1.00 89.25 111 ALA A O 1
ATOM 734 N N . VAL A 1 112 ? 13.365 -0.168 -5.900 1.00 92.81 112 VAL A N 1
ATOM 735 C CA . VAL A 1 112 ? 13.408 1.177 -5.301 1.00 92.81 112 VAL A CA 1
ATOM 736 C C . VAL A 1 112 ? 11.989 1.674 -5.038 1.00 92.81 112 VAL A C 1
ATOM 738 O O . VAL A 1 112 ? 11.056 1.196 -5.686 1.00 92.81 112 VAL A O 1
ATOM 741 N N . SER A 1 113 ? 11.810 2.627 -4.120 1.00 94.00 113 SER A N 1
ATOM 742 C CA . SER A 1 113 ? 10.495 3.240 -3.895 1.00 94.00 113 SER A CA 1
ATOM 743 C C . SER A 1 113 ? 9.991 3.938 -5.165 1.00 94.00 113 SER A C 1
ATOM 745 O O . SER A 1 113 ? 10.770 4.596 -5.857 1.00 94.00 113 SER A O 1
ATOM 747 N N . GLY A 1 114 ? 8.705 3.795 -5.487 1.00 94.12 114 GLY A N 1
ATOM 748 C CA . GLY A 1 114 ? 8.106 4.395 -6.682 1.00 94.12 114 GLY A CA 1
ATOM 749 C C . GLY A 1 114 ? 6.864 3.663 -7.183 1.00 94.12 114 GLY A C 1
ATOM 750 O O . GLY A 1 114 ? 6.289 2.839 -6.481 1.00 94.12 114 GLY A O 1
ATOM 751 N N . ALA A 1 115 ? 6.459 3.957 -8.418 1.00 96.38 115 ALA A N 1
ATOM 752 C CA . ALA A 1 115 ? 5.258 3.403 -9.036 1.00 96.38 115 ALA A CA 1
ATOM 753 C C . ALA A 1 115 ? 5.459 1.966 -9.548 1.00 96.38 115 ALA A C 1
ATOM 755 O O . ALA A 1 115 ? 6.363 1.711 -10.349 1.00 96.38 115 ALA A O 1
ATOM 756 N N . TYR A 1 116 ? 4.568 1.050 -9.161 1.00 96.69 116 TYR A N 1
ATOM 757 C CA . TYR A 1 116 ? 4.539 -0.334 -9.643 1.00 96.69 116 TYR A CA 1
ATOM 758 C C . TYR A 1 116 ? 3.114 -0.813 -9.910 1.00 96.69 116 TYR A C 1
ATOM 760 O O . TYR A 1 116 ? 2.144 -0.288 -9.368 1.00 96.69 116 TYR A O 1
ATOM 768 N N . TRP A 1 117 ? 3.010 -1.846 -10.738 1.00 97.50 117 TRP A N 1
ATOM 769 C CA . TRP A 1 117 ? 1.788 -2.577 -11.037 1.00 97.50 117 TRP A CA 1
ATOM 770 C C . TRP A 1 117 ? 1.636 -3.770 -10.099 1.00 97.50 117 TRP A C 1
ATOM 772 O O . TRP A 1 117 ? 2.506 -4.646 -10.048 1.00 97.50 117 TRP A O 1
ATOM 782 N N . ILE A 1 118 ? 0.517 -3.807 -9.385 1.00 97.56 118 ILE A N 1
ATOM 783 C CA . ILE A 1 118 ? 0.162 -4.840 -8.418 1.00 97.56 118 ILE A CA 1
ATOM 784 C C . ILE A 1 118 ? -1.054 -5.618 -8.926 1.00 97.56 118 ILE A C 1
ATOM 786 O O . ILE A 1 118 ? -1.958 -5.056 -9.541 1.00 97.56 118 ILE A O 1
ATOM 790 N N . LYS A 1 119 ? -1.073 -6.929 -8.689 1.00 96.50 119 LYS A N 1
ATOM 791 C CA . LYS A 1 119 ? -2.193 -7.814 -9.003 1.00 96.50 119 LYS A CA 1
ATOM 792 C C . LYS A 1 119 ? -3.388 -7.429 -8.133 1.00 96.50 119 LYS A C 1
ATOM 794 O O . LYS A 1 119 ? -3.343 -7.601 -6.918 1.00 96.50 119 LYS A O 1
ATOM 799 N N . GLY A 1 120 ? -4.443 -6.923 -8.762 1.00 94.00 120 GLY A N 1
ATOM 800 C CA . GLY A 1 120 ? -5.778 -6.886 -8.174 1.00 94.00 120 GLY A CA 1
ATOM 801 C C . GLY A 1 120 ? -6.529 -8.186 -8.456 1.00 94.00 120 GLY A C 1
ATOM 802 O O . GLY A 1 120 ? -6.053 -9.056 -9.192 1.00 94.00 120 GLY A O 1
ATOM 803 N N . LYS A 1 121 ? -7.710 -8.324 -7.860 1.00 92.00 121 LYS A N 1
ATOM 804 C CA . LYS A 1 121 ? -8.554 -9.517 -7.989 1.00 92.00 121 LYS A CA 1
ATOM 805 C C . LYS A 1 121 ? -9.217 -9.609 -9.367 1.00 92.00 121 LYS A C 1
ATOM 807 O O . LYS A 1 121 ? -9.365 -10.709 -9.889 1.00 92.00 121 LYS A O 1
ATOM 812 N N . ALA A 1 122 ? -9.606 -8.461 -9.928 1.00 91.62 122 ALA A N 1
ATOM 813 C CA . ALA A 1 122 ? -10.167 -8.344 -11.275 1.00 91.62 122 ALA A CA 1
ATOM 814 C C . ALA A 1 122 ? -9.100 -7.918 -12.293 1.00 91.62 122 ALA A C 1
ATOM 816 O O . ALA A 1 122 ? -8.835 -8.640 -13.247 1.00 91.62 122 ALA A O 1
ATOM 817 N N . ASP A 1 123 ? -8.447 -6.783 -12.040 1.00 92.62 123 ASP A N 1
ATOM 818 C CA . ASP A 1 123 ? -7.439 -6.196 -12.919 1.00 92.62 123 ASP A CA 1
ATOM 819 C C . ASP A 1 123 ? -6.212 -5.729 -12.125 1.00 92.62 123 ASP A C 1
ATOM 821 O O . ASP A 1 123 ? -6.335 -5.347 -10.956 1.00 92.62 123 ASP A O 1
ATOM 825 N N . PRO A 1 124 ? -5.012 -5.710 -12.734 1.00 96.19 124 PRO A N 1
ATOM 826 C CA . PRO A 1 124 ? -3.854 -5.082 -12.120 1.00 96.19 124 PRO A CA 1
ATOM 827 C C . PRO A 1 124 ? -4.044 -3.571 -11.980 1.00 96.19 124 PRO A C 1
ATOM 829 O O . PRO A 1 124 ? -4.518 -2.908 -12.905 1.00 96.19 124 PRO A O 1
ATOM 832 N N . PHE A 1 125 ? -3.585 -3.024 -10.859 1.00 96.31 125 PHE A N 1
ATOM 833 C CA . PHE A 1 125 ? -3.657 -1.600 -10.542 1.00 96.31 125 PHE A CA 1
ATOM 834 C C . PHE A 1 125 ? -2.262 -1.034 -10.288 1.00 96.31 125 PHE A C 1
ATOM 836 O O . PHE A 1 125 ? -1.350 -1.753 -9.873 1.00 96.31 125 PHE A O 1
ATOM 843 N N . GLN A 1 126 ? -2.086 0.259 -10.545 1.00 96.94 126 GLN A N 1
ATOM 844 C CA . GLN A 1 126 ? -0.826 0.941 -10.282 1.00 96.94 126 GLN A CA 1
ATOM 845 C C . GLN A 1 126 ? -0.867 1.611 -8.907 1.00 96.94 126 GLN A C 1
ATOM 847 O O . GLN A 1 126 ? -1.867 2.218 -8.536 1.00 96.94 126 GLN A O 1
ATOM 852 N N . THR A 1 127 ? 0.217 1.516 -8.141 1.00 97.12 127 THR A N 1
ATOM 853 C CA . THR A 1 127 ? 0.339 2.201 -6.849 1.00 97.12 127 THR A CA 1
ATOM 854 C C . THR A 1 127 ? 1.797 2.477 -6.487 1.00 97.12 127 THR A C 1
ATOM 856 O O . THR A 1 127 ? 2.718 1.972 -7.135 1.00 97.12 127 THR A O 1
ATOM 859 N N . HIS A 1 128 ? 2.016 3.287 -5.452 1.00 95.94 128 HIS A N 1
ATOM 860 C CA . HIS A 1 128 ? 3.335 3.513 -4.875 1.00 95.94 128 HIS A CA 1
ATOM 861 C C . HIS A 1 128 ? 3.759 2.335 -3.990 1.00 95.94 128 HIS A C 1
ATOM 863 O O . HIS A 1 128 ? 3.059 1.955 -3.045 1.00 95.94 128 HIS A O 1
ATOM 869 N N . CYS A 1 129 ? 4.935 1.788 -4.278 1.00 96.06 129 CYS A N 1
ATOM 870 C CA . CYS A 1 129 ? 5.664 0.909 -3.382 1.00 96.06 129 CYS A CA 1
ATOM 871 C C . CYS A 1 129 ? 6.689 1.713 -2.596 1.00 96.06 129 CYS A C 1
ATOM 873 O O . CYS A 1 129 ? 7.547 2.363 -3.192 1.00 96.06 129 CYS A O 1
ATOM 875 N N . GLU A 1 130 ? 6.655 1.603 -1.271 1.00 94.06 130 GLU A N 1
ATOM 876 C CA . GLU A 1 130 ? 7.704 2.142 -0.411 1.00 94.06 130 GLU A CA 1
ATOM 877 C C . GLU A 1 130 ? 8.652 1.022 0.009 1.00 94.06 130 GLU A C 1
ATOM 879 O O . GLU A 1 130 ? 8.261 0.082 0.704 1.00 94.06 130 GLU A O 1
ATOM 884 N N . VAL A 1 131 ? 9.903 1.116 -0.430 1.00 91.38 131 VAL A N 1
ATOM 885 C CA . VAL A 1 131 ? 10.950 0.146 -0.127 1.00 91.38 131 VAL A CA 1
ATOM 886 C C . VAL A 1 131 ? 11.780 0.650 1.045 1.00 91.38 131 VAL A C 1
ATOM 888 O O . VAL A 1 131 ? 12.370 1.725 0.989 1.00 91.38 131 VAL A O 1
ATOM 891 N N . GLU A 1 132 ? 11.896 -0.171 2.084 1.00 88.88 132 GLU A N 1
ATOM 892 C CA . GLU A 1 132 ? 12.720 0.096 3.261 1.00 88.88 132 GLU A CA 1
ATOM 893 C C . GLU A 1 132 ? 13.837 -0.947 3.351 1.00 88.88 132 GLU A C 1
ATOM 895 O O . GLU A 1 132 ? 13.666 -2.000 3.978 1.00 88.88 132 GLU A O 1
ATOM 900 N N . PRO A 1 133 ? 15.010 -0.689 2.737 1.00 84.12 133 PRO A N 1
ATOM 901 C CA . PRO A 1 133 ? 16.081 -1.674 2.660 1.00 84.12 133 PRO A CA 1
ATOM 902 C C . PRO A 1 133 ? 16.561 -2.144 4.031 1.00 84.12 133 PRO A C 1
ATOM 904 O O . PRO A 1 133 ? 16.781 -3.340 4.197 1.00 84.12 133 PRO A O 1
ATOM 907 N N . MET A 1 134 ? 16.660 -1.227 5.001 1.00 81.88 134 MET A N 1
ATOM 908 C CA . MET A 1 134 ? 17.127 -1.513 6.364 1.00 81.88 134 MET A CA 1
ATOM 909 C C . MET A 1 134 ? 16.159 -2.401 7.154 1.00 81.88 134 MET A C 1
ATOM 911 O O . MET A 1 134 ? 16.599 -3.213 7.957 1.00 81.88 134 MET A O 1
ATOM 915 N N . ALA A 1 135 ? 14.852 -2.271 6.909 1.00 84.31 135 ALA A N 1
ATOM 916 C CA . ALA A 1 135 ? 13.818 -3.068 7.569 1.00 84.31 135 ALA A CA 1
ATOM 917 C C . ALA A 1 135 ? 13.447 -4.338 6.785 1.00 84.31 135 ALA A C 1
ATOM 919 O O . ALA A 1 135 ? 12.581 -5.094 7.217 1.00 84.31 135 ALA A O 1
ATOM 920 N N . ALA A 1 136 ? 14.067 -4.558 5.622 1.00 87.00 136 ALA A N 1
ATOM 921 C CA . ALA A 1 136 ? 13.729 -5.624 4.686 1.00 87.00 136 ALA A CA 1
ATOM 922 C C . ALA A 1 136 ? 12.238 -5.680 4.282 1.00 87.00 136 ALA A C 1
ATOM 924 O O . ALA A 1 136 ? 11.681 -6.759 4.051 1.00 87.00 136 ALA A O 1
ATOM 925 N N . ARG A 1 137 ? 11.590 -4.511 4.191 1.00 88.94 137 ARG A N 1
ATOM 926 C CA . ARG A 1 137 ? 10.145 -4.385 3.957 1.00 88.94 137 ARG A CA 1
ATOM 927 C C . ARG A 1 137 ? 9.822 -3.597 2.690 1.00 88.94 137 ARG A C 1
ATOM 929 O O . ARG A 1 137 ? 10.490 -2.617 2.369 1.00 88.94 137 ARG A O 1
ATOM 936 N N . GLY A 1 138 ? 8.776 -4.032 1.993 1.00 93.19 138 GLY A N 1
ATOM 937 C CA . GLY A 1 138 ? 8.158 -3.345 0.863 1.00 93.19 138 GLY A CA 1
ATOM 938 C C . GLY A 1 138 ? 6.680 -3.090 1.149 1.00 93.19 138 GLY A C 1
ATOM 939 O O . GLY A 1 138 ? 5.874 -4.021 1.177 1.00 93.19 138 GLY A O 1
ATOM 940 N N . TRP A 1 139 ? 6.315 -1.829 1.355 1.00 95.12 139 TRP A N 1
ATOM 941 C CA . TRP A 1 139 ? 4.951 -1.415 1.676 1.00 95.12 139 TRP A CA 1
ATOM 942 C C . TRP A 1 139 ? 4.177 -1.060 0.414 1.00 95.12 139 TRP A C 1
ATOM 944 O O . TRP A 1 139 ? 4.698 -0.379 -0.463 1.00 95.12 139 TRP A O 1
ATOM 954 N N . THR A 1 140 ? 2.924 -1.508 0.338 1.00 97.12 140 THR A N 1
ATOM 955 C CA . THR A 1 140 ? 2.016 -1.180 -0.769 1.00 97.12 140 THR A CA 1
ATOM 956 C C . THR A 1 140 ? 1.074 -0.075 -0.327 1.00 97.12 140 THR A C 1
ATOM 958 O O . THR A 1 140 ? 0.329 -0.266 0.636 1.00 97.12 140 THR A O 1
ATOM 961 N N . LEU A 1 141 ? 1.096 1.075 -1.002 1.00 96.31 141 LEU A N 1
ATOM 962 C CA . LEU A 1 141 ? 0.161 2.153 -0.702 1.00 96.31 141 LEU A CA 1
ATOM 963 C C . LEU A 1 141 ? -1.247 1.762 -1.176 1.00 96.31 141 LEU A C 1
ATOM 965 O O . LEU A 1 141 ? -1.452 1.409 -2.337 1.00 96.31 141 LEU A O 1
ATOM 969 N N . VAL A 1 142 ? -2.224 1.826 -0.275 1.00 96.31 142 VAL A N 1
ATOM 970 C CA . VAL A 1 142 ? -3.622 1.449 -0.568 1.00 96.31 142 VAL A CA 1
ATOM 971 C C . VAL A 1 142 ? -4.624 2.559 -0.278 1.00 96.31 142 VAL A C 1
ATOM 973 O O . VAL A 1 142 ? -5.722 2.552 -0.828 1.00 96.31 142 VAL A O 1
ATOM 976 N N . ALA A 1 143 ? -4.244 3.533 0.550 1.00 94.81 143 ALA A N 1
ATOM 977 C CA . ALA A 1 143 ? -5.049 4.709 0.820 1.00 94.81 143 ALA A CA 1
ATOM 978 C C . ALA A 1 143 ? -4.188 5.907 1.234 1.00 94.81 143 ALA A C 1
ATOM 980 O O . ALA A 1 143 ? -3.073 5.750 1.736 1.00 94.81 143 ALA A O 1
ATOM 981 N N . ARG A 1 144 ? -4.742 7.103 1.047 1.00 92.75 144 ARG A N 1
ATOM 982 C CA . ARG A 1 144 ? -4.227 8.383 1.530 1.00 92.75 144 ARG A CA 1
ATOM 983 C C . ARG A 1 144 ? -5.388 9.192 2.067 1.00 92.75 144 ARG A C 1
ATOM 985 O O . ARG A 1 144 ? -6.387 9.372 1.375 1.00 92.75 144 ARG A O 1
ATOM 992 N N . ILE A 1 145 ? -5.244 9.667 3.296 1.00 90.38 145 ILE A N 1
ATOM 993 C CA . ILE A 1 145 ? -6.321 10.329 4.021 1.00 90.38 145 ILE A CA 1
ATOM 994 C C . ILE A 1 145 ? -5.792 11.670 4.526 1.00 90.38 145 ILE A C 1
ATOM 996 O O . ILE A 1 145 ? -5.012 11.700 5.477 1.00 90.38 145 ILE A O 1
ATOM 1000 N N . PRO A 1 146 ? -6.184 12.783 3.892 1.00 85.06 146 PRO A N 1
ATOM 1001 C CA . PRO A 1 146 ? -5.895 14.112 4.408 1.00 85.06 146 PRO A CA 1
ATOM 1002 C C . PRO A 1 146 ? -6.641 14.307 5.727 1.00 85.06 146 PRO A C 1
ATOM 1004 O O . PRO A 1 146 ? -7.819 13.964 5.814 1.00 85.06 146 PRO A O 1
ATOM 1007 N N . GLY A 1 147 ? -5.995 14.893 6.738 1.00 77.69 147 GLY A N 1
ATOM 1008 C CA . GLY A 1 147 ? -6.624 15.115 8.050 1.00 77.69 147 GLY A CA 1
ATOM 1009 C C . GLY A 1 147 ? -7.868 16.015 8.010 1.00 77.69 147 GLY A C 1
ATOM 1010 O O . GLY A 1 147 ? -8.687 15.971 8.920 1.00 77.69 147 GLY A O 1
ATOM 1011 N N . SER A 1 148 ? -8.035 16.806 6.947 1.00 79.50 148 SER A N 1
ATOM 1012 C CA . SER A 1 148 ? -9.213 17.643 6.691 1.00 79.50 148 SER A CA 1
ATOM 1013 C C . SER A 1 148 ? -10.352 16.924 5.953 1.00 79.50 148 SER A C 1
ATOM 1015 O O . SER A 1 148 ? -11.404 17.524 5.736 1.00 79.50 148 SER A O 1
ATOM 1017 N N . SER A 1 149 ? -10.162 15.673 5.523 1.00 80.06 149 SER A N 1
ATOM 1018 C CA . SER A 1 149 ? -11.144 14.948 4.713 1.00 80.06 149 SER A CA 1
ATOM 1019 C C . SER A 1 149 ? -12.229 14.287 5.564 1.00 80.06 149 SER A C 1
ATOM 1021 O O . SER A 1 149 ? -11.939 13.583 6.529 1.00 80.06 149 SER A O 1
ATOM 1023 N N . ASN A 1 150 ? -13.487 14.427 5.139 1.00 84.31 150 ASN A N 1
ATOM 1024 C CA . ASN A 1 150 ? -14.630 13.743 5.753 1.00 84.31 150 ASN A CA 1
ATOM 1025 C C . ASN A 1 150 ? -14.894 12.344 5.164 1.00 84.31 150 ASN A C 1
ATOM 1027 O O . ASN A 1 150 ? -15.686 11.586 5.728 1.00 84.31 150 ASN A O 1
ATOM 1031 N N . GLU A 1 151 ? -14.220 11.971 4.070 1.00 84.19 151 GLU A N 1
ATOM 1032 C CA . GLU A 1 151 ? -14.431 10.688 3.376 1.00 84.19 151 GLU A CA 1
ATOM 1033 C C . GLU A 1 151 ? -14.114 9.478 4.253 1.00 84.19 151 GLU A C 1
ATOM 1035 O O . GLU A 1 151 ? -14.781 8.448 4.188 1.00 84.19 151 GLU A O 1
ATOM 1040 N N . PHE A 1 152 ? -13.117 9.624 5.122 1.00 83.75 152 PHE A N 1
ATOM 1041 C CA . PHE A 1 152 ? -12.719 8.625 6.109 1.00 83.75 152 PHE A CA 1
ATOM 1042 C C . PHE A 1 152 ? -13.067 9.073 7.528 1.00 83.75 152 PHE A C 1
ATOM 1044 O O . PHE A 1 152 ? -12.381 8.719 8.487 1.00 83.75 152 PHE A O 1
ATOM 1051 N N . SER A 1 153 ? -14.158 9.830 7.686 1.00 82.75 153 SER A N 1
ATOM 1052 C CA . SER A 1 153 ? -14.672 10.145 9.017 1.00 82.75 153 SER A CA 1
ATOM 1053 C C . SER A 1 153 ? -14.904 8.859 9.828 1.00 82.75 153 SER A C 1
ATOM 1055 O O . SER A 1 153 ? -15.094 7.776 9.255 1.00 82.75 153 SER A O 1
ATOM 1057 N N . PRO A 1 154 ? -14.912 8.938 11.166 1.00 77.25 154 PRO A N 1
ATOM 1058 C CA . PRO A 1 154 ? -15.073 7.757 12.002 1.00 77.25 154 PRO A CA 1
ATOM 1059 C C . PRO A 1 154 ? -16.320 6.925 11.701 1.00 77.25 154 PRO A C 1
ATOM 1061 O O . PRO A 1 154 ? -16.327 5.710 11.856 1.00 77.25 154 PRO A O 1
ATOM 1064 N N . VAL A 1 155 ? -17.388 7.575 11.260 1.00 76.06 155 VAL A N 1
ATOM 1065 C CA . VAL A 1 155 ? -18.672 6.932 10.964 1.00 76.06 155 VAL A CA 1
ATOM 1066 C C . VAL A 1 155 ? -18.831 6.594 9.481 1.00 76.06 155 VAL A C 1
ATOM 1068 O O . VAL A 1 155 ? -19.873 6.090 9.074 1.00 76.06 155 VAL A O 1
ATOM 1071 N N . SER A 1 156 ? -17.813 6.865 8.663 1.00 82.62 156 SER A N 1
ATOM 1072 C CA . SER A 1 156 ? -17.873 6.628 7.227 1.00 82.62 156 SER A CA 1
ATOM 1073 C C . SER A 1 156 ? -17.883 5.136 6.894 1.00 82.62 156 SER A C 1
ATOM 1075 O O . SER A 1 156 ? -17.071 4.351 7.394 1.00 82.62 156 SER A O 1
ATOM 1077 N N . ASN A 1 157 ? -18.747 4.751 5.958 1.00 86.12 157 ASN A N 1
ATOM 1078 C CA . ASN A 1 157 ? -18.743 3.404 5.394 1.00 86.12 157 ASN A CA 1
ATOM 1079 C C . ASN A 1 157 ? -17.514 3.150 4.507 1.00 86.12 157 ASN A C 1
ATOM 1081 O O . ASN A 1 157 ? -17.157 1.993 4.295 1.00 86.12 157 ASN A O 1
ATOM 1085 N N . THR A 1 158 ? -16.808 4.197 4.061 1.00 88.25 158 THR A N 1
ATOM 1086 C CA . THR A 1 158 ? -15.610 4.100 3.208 1.00 88.25 158 THR A CA 1
ATOM 1087 C C . THR A 1 158 ? -14.527 3.191 3.795 1.00 88.25 158 THR A C 1
ATOM 1089 O O . THR A 1 158 ? -13.779 2.566 3.045 1.00 88.25 158 THR A O 1
ATOM 1092 N N . TRP A 1 159 ? -14.462 3.045 5.121 1.00 86.75 159 TRP A N 1
ATOM 1093 C CA . TRP A 1 159 ? -13.544 2.115 5.785 1.00 86.75 159 TRP A CA 1
ATOM 1094 C C . TRP A 1 159 ? -13.807 0.642 5.434 1.00 86.75 159 TRP A C 1
ATOM 1096 O O . TRP A 1 159 ? -12.864 -0.132 5.279 1.00 86.75 159 TRP A O 1
ATOM 1106 N N . ALA A 1 160 ? -15.079 0.265 5.318 1.00 89.12 160 ALA A N 1
ATOM 1107 C CA . ALA A 1 160 ? -15.532 -1.120 5.193 1.00 89.12 160 ALA A CA 1
ATOM 1108 C C . ALA A 1 160 ? -15.966 -1.493 3.765 1.00 89.12 160 ALA A C 1
ATOM 1110 O O . ALA A 1 160 ? -16.083 -2.673 3.441 1.00 89.12 160 ALA A O 1
ATOM 1111 N N . THR A 1 161 ? -16.206 -0.509 2.897 1.00 90.38 161 THR A N 1
ATOM 1112 C CA . THR A 1 161 ? -16.617 -0.750 1.509 1.00 90.38 161 THR A CA 1
ATOM 1113 C C . THR A 1 161 ? -15.441 -1.137 0.614 1.00 90.38 161 THR A C 1
ATOM 1115 O O . THR A 1 161 ? -14.275 -0.853 0.898 1.00 90.38 161 THR A O 1
ATOM 1118 N N . THR A 1 162 ? -15.757 -1.713 -0.543 1.00 92.25 162 THR A N 1
ATOM 1119 C CA . THR A 1 162 ? -14.807 -1.978 -1.636 1.00 92.25 162 THR A CA 1
ATOM 1120 C C . THR A 1 162 ? -14.709 -0.820 -2.636 1.00 92.25 162 THR A C 1
ATOM 1122 O O . THR A 1 162 ? -14.066 -0.959 -3.671 1.00 92.25 162 THR A O 1
ATOM 1125 N N . SER A 1 163 ? -15.353 0.322 -2.359 1.00 93.00 163 SER A N 1
ATOM 1126 C CA . SER A 1 163 ? -15.292 1.495 -3.236 1.00 93.00 163 SER A CA 1
ATOM 1127 C C . SER A 1 163 ? -13.873 2.055 -3.309 1.00 93.00 163 SER A C 1
ATOM 1129 O O . SER A 1 163 ? -13.161 2.079 -2.300 1.00 93.00 163 SER A O 1
ATOM 1131 N N . VAL A 1 164 ? -13.496 2.526 -4.495 1.00 94.50 164 VAL A N 1
ATOM 1132 C CA . VAL A 1 164 ? -12.240 3.232 -4.766 1.00 94.50 164 VAL A CA 1
ATOM 1133 C C . VAL A 1 164 ? -12.485 4.734 -4.877 1.00 94.50 164 VAL A C 1
ATOM 1135 O O . VAL A 1 164 ? -13.607 5.165 -5.141 1.00 94.50 164 VAL A O 1
ATOM 1138 N N . ILE A 1 165 ? -11.447 5.528 -4.631 1.00 94.19 165 ILE A N 1
ATOM 1139 C CA . ILE A 1 165 ? -11.469 6.992 -4.677 1.00 94.19 165 ILE A CA 1
ATOM 1140 C C . ILE A 1 165 ? -10.141 7.449 -5.284 1.00 94.19 165 ILE A C 1
ATOM 1142 O O . ILE A 1 165 ? -9.098 7.152 -4.703 1.00 94.19 165 ILE A O 1
ATOM 1146 N N . ASN A 1 166 ? -10.173 8.183 -6.400 1.00 93.00 166 ASN A N 1
ATOM 1147 C CA . ASN A 1 166 ? -8.993 8.749 -7.074 1.00 93.00 166 ASN A CA 1
ATOM 1148 C C . ASN A 1 166 ? -7.820 7.750 -7.200 1.00 93.00 166 ASN A C 1
ATOM 1150 O O . ASN A 1 166 ? -6.668 8.093 -6.903 1.00 93.00 166 ASN A O 1
ATOM 1154 N N . ASP A 1 167 ? -8.096 6.483 -7.520 1.00 93.38 167 ASP A N 1
ATOM 1155 C CA . ASP A 1 167 ? -7.105 5.404 -7.489 1.00 93.38 167 ASP A CA 1
ATOM 1156 C C . ASP A 1 167 ? -5.999 5.588 -8.534 1.00 93.38 167 ASP A C 1
ATOM 1158 O O . ASP A 1 167 ? -4.861 5.171 -8.306 1.00 93.38 167 ASP A O 1
ATOM 1162 N N . GLU A 1 168 ? -6.280 6.321 -9.610 1.00 91.69 168 GLU A N 1
ATOM 1163 C CA . GLU A 1 168 ? -5.305 6.757 -10.607 1.00 91.69 168 GLU A CA 1
ATOM 1164 C C . GLU A 1 168 ? -4.180 7.622 -10.017 1.00 91.69 168 GLU A C 1
ATOM 1166 O O . GLU A 1 168 ? -3.077 7.673 -10.562 1.00 91.69 168 GLU A O 1
ATOM 1171 N N . THR A 1 169 ? -4.427 8.270 -8.874 1.00 93.06 169 THR A N 1
ATOM 1172 C CA . THR A 1 169 ? -3.437 9.109 -8.179 1.00 93.06 169 THR A CA 1
ATOM 1173 C C . THR A 1 169 ? -2.558 8.328 -7.201 1.00 93.06 169 THR A C 1
ATOM 1175 O O . THR A 1 169 ? -1.631 8.890 -6.610 1.00 93.06 169 THR A O 1
ATOM 1178 N N . ALA A 1 170 ? -2.808 7.025 -7.020 1.00 93.69 170 ALA A N 1
ATOM 1179 C CA . ALA A 1 170 ? -2.080 6.197 -6.063 1.00 93.69 170 ALA A CA 1
ATOM 1180 C C . ALA A 1 170 ? -0.545 6.212 -6.225 1.00 93.69 170 ALA A C 1
ATOM 1182 O O . ALA A 1 170 ? 0.140 6.186 -5.200 1.00 93.69 170 ALA A O 1
ATOM 1183 N N . PRO A 1 171 ? 0.032 6.289 -7.441 1.00 93.94 171 PRO A N 1
ATOM 1184 C CA . PRO A 1 171 ? 1.484 6.344 -7.606 1.00 93.94 171 PRO A CA 1
ATOM 1185 C C . PRO A 1 171 ? 2.140 7.668 -7.185 1.00 93.94 171 PRO A C 1
ATOM 1187 O O . PRO A 1 171 ? 3.329 7.677 -6.871 1.00 93.94 171 PRO A O 1
ATOM 1190 N N . ASP A 1 172 ? 1.411 8.788 -7.194 1.00 89.44 172 ASP A N 1
ATOM 1191 C CA . ASP A 1 172 ? 1.982 10.109 -6.912 1.00 89.44 172 ASP A CA 1
ATOM 1192 C C . ASP A 1 172 ? 1.880 10.441 -5.426 1.00 89.44 172 ASP A C 1
ATOM 1194 O O . ASP A 1 172 ? 0.829 10.856 -4.953 1.00 89.44 172 ASP A O 1
ATOM 1198 N N . THR A 1 173 ? 2.963 10.325 -4.664 1.00 87.56 173 THR A N 1
ATOM 1199 C CA . THR A 1 173 ? 2.968 10.631 -3.222 1.00 87.56 173 THR A CA 1
ATOM 1200 C C . THR A 1 173 ? 2.885 12.123 -2.877 1.00 87.56 173 THR A C 1
ATOM 1202 O O . THR A 1 173 ? 2.810 12.448 -1.694 1.00 87.56 173 THR A O 1
ATOM 1205 N N . ASN A 1 174 ? 2.883 13.029 -3.860 1.00 86.81 174 ASN A N 1
ATOM 1206 C CA . ASN A 1 174 ? 2.841 14.477 -3.616 1.00 86.81 174 ASN A CA 1
ATOM 1207 C C . ASN A 1 174 ? 1.416 15.035 -3.545 1.00 86.81 174 ASN A C 1
ATOM 1209 O O . ASN A 1 174 ? 1.209 16.090 -2.944 1.00 86.81 174 ASN A O 1
ATOM 1213 N N . THR A 1 175 ? 0.427 14.342 -4.123 1.00 84.50 175 THR A N 1
ATOM 1214 C CA . THR A 1 175 ? -0.969 14.787 -4.019 1.00 84.50 175 THR A CA 1
ATOM 1215 C C . THR A 1 175 ? -1.468 14.801 -2.571 1.00 84.50 175 THR A C 1
ATOM 1217 O O . THR A 1 175 ? -1.134 13.942 -1.751 1.00 84.50 175 THR A O 1
ATOM 1220 N N . GLN A 1 176 ? -2.303 15.782 -2.251 1.00 83.88 176 GLN A N 1
ATOM 1221 C CA . GLN A 1 176 ? -2.973 15.894 -0.955 1.00 83.88 176 GLN A CA 1
ATOM 1222 C C . GLN A 1 176 ? -4.445 15.496 -1.035 1.00 83.88 176 GLN A C 1
ATOM 1224 O O . GLN A 1 176 ? -5.187 15.707 -0.083 1.00 83.88 176 GLN A O 1
ATOM 1229 N N . ASN A 1 177 ? -4.883 14.924 -2.156 1.00 86.94 177 ASN A N 1
ATOM 1230 C CA . ASN A 1 177 ? -6.244 14.436 -2.282 1.00 86.94 177 ASN A CA 1
ATOM 1231 C C . ASN A 1 177 ? -6.400 13.093 -1.572 1.00 86.94 177 ASN A C 1
ATOM 1233 O O . ASN A 1 177 ? -5.462 12.297 -1.456 1.00 86.94 177 ASN A O 1
ATOM 1237 N N . VAL A 1 178 ? -7.620 12.841 -1.106 1.00 91.19 178 VAL A N 1
ATOM 1238 C CA . VAL A 1 178 ? -8.011 11.511 -0.650 1.00 91.19 178 VAL A CA 1
ATOM 1239 C C . VAL A 1 178 ? -7.817 10.509 -1.785 1.00 91.19 178 VAL A C 1
ATOM 1241 O O . VAL A 1 178 ? -8.157 10.791 -2.933 1.00 91.19 178 VAL A O 1
ATOM 1244 N N . MET A 1 179 ? -7.260 9.350 -1.456 1.00 94.56 179 MET A N 1
ATOM 1245 C CA . MET A 1 179 ? -7.083 8.251 -2.395 1.00 94.56 179 MET A CA 1
ATOM 1246 C C . MET A 1 179 ? -7.383 6.935 -1.687 1.00 94.56 179 MET A C 1
ATOM 1248 O O . MET A 1 179 ? -7.022 6.754 -0.523 1.00 94.56 179 MET A O 1
ATOM 1252 N N . LYS A 1 180 ? -8.035 6.018 -2.389 1.00 95.50 180 LYS A N 1
ATOM 1253 C CA . LYS A 1 180 ? -8.258 4.635 -1.978 1.00 95.50 180 LYS A CA 1
ATOM 1254 C C . LYS A 1 180 ? -8.292 3.773 -3.233 1.00 95.50 180 LYS A C 1
ATOM 1256 O O . LYS A 1 180 ? -9.145 3.992 -4.085 1.00 95.50 180 LYS A O 1
ATOM 1261 N N . ASN A 1 181 ? -7.402 2.796 -3.344 1.00 96.25 181 ASN A N 1
ATOM 1262 C CA . ASN A 1 181 ? -7.358 1.902 -4.503 1.00 96.25 181 ASN A CA 1
ATOM 1263 C C . ASN A 1 181 ? -7.918 0.510 -4.178 1.00 96.25 181 ASN A C 1
ATOM 1265 O O . ASN A 1 181 ? -8.191 0.181 -3.020 1.00 96.25 181 ASN A O 1
ATOM 1269 N N . VAL A 1 182 ? -8.069 -0.322 -5.212 1.00 96.06 182 VAL A N 1
ATOM 1270 C CA . VAL A 1 182 ? -8.581 -1.702 -5.096 1.00 96.06 182 VAL A CA 1
ATOM 1271 C C . VAL A 1 182 ? -7.750 -2.576 -4.151 1.00 96.06 182 VAL A C 1
ATOM 1273 O O . VAL A 1 182 ? -8.262 -3.527 -3.564 1.00 96.06 182 VAL A O 1
ATOM 1276 N N . GLY A 1 183 ? -6.481 -2.227 -3.917 1.00 95.19 183 GLY A N 1
ATOM 1277 C CA . GLY A 1 183 ? -5.631 -2.924 -2.961 1.00 95.19 183 GLY A CA 1
ATOM 1278 C C . GLY A 1 183 ? -6.183 -2.910 -1.533 1.00 95.19 183 GLY A C 1
ATOM 1279 O O . GLY A 1 183 ? -5.893 -3.830 -0.774 1.00 95.19 183 GLY A O 1
ATOM 1280 N N . TRP A 1 184 ? -7.028 -1.935 -1.176 1.00 95.19 184 TRP A N 1
ATOM 1281 C CA . TRP A 1 184 ? -7.715 -1.889 0.120 1.00 95.19 184 TRP A CA 1
ATOM 1282 C C . TRP A 1 184 ? -8.619 -3.107 0.372 1.00 95.19 184 TRP A C 1
ATOM 1284 O O . TRP A 1 184 ? -8.704 -3.596 1.503 1.00 95.19 184 TRP A O 1
ATOM 1294 N N . SER A 1 185 ? -9.305 -3.587 -0.669 1.00 95.00 185 SER A N 1
ATOM 1295 C CA . SER A 1 185 ? -10.209 -4.743 -0.604 1.00 95.00 185 SER A CA 1
ATOM 1296 C C . SER A 1 185 ? -9.561 -6.045 -1.061 1.00 95.00 185 SER A C 1
ATOM 1298 O O . SER A 1 185 ? -9.972 -7.117 -0.622 1.00 95.00 185 SER A O 1
ATOM 1300 N N . ASP A 1 186 ? -8.565 -5.962 -1.939 1.00 95.19 186 ASP A N 1
ATOM 1301 C CA . ASP A 1 186 ? -8.036 -7.136 -2.632 1.00 95.19 186 ASP A CA 1
ATOM 1302 C C . ASP A 1 186 ? -6.803 -7.720 -1.943 1.00 95.19 186 ASP A C 1
ATOM 1304 O O . ASP A 1 186 ? -6.630 -8.943 -1.908 1.00 95.19 186 ASP A O 1
ATOM 1308 N N . LEU A 1 187 ? -5.9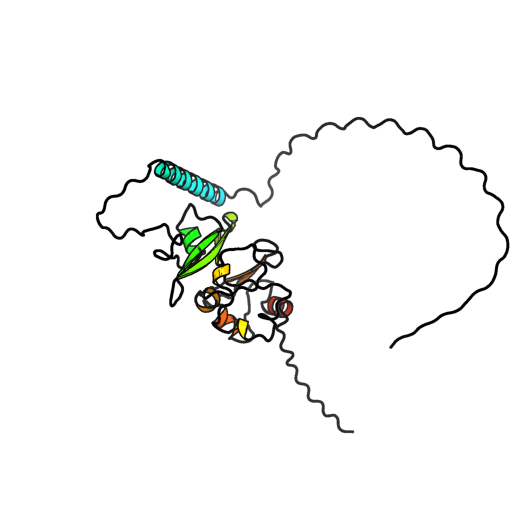39 -6.867 -1.384 1.00 94.12 187 LEU A N 1
ATOM 1309 C CA . LEU A 1 187 ? -4.707 -7.322 -0.752 1.00 94.12 187 LEU A CA 1
ATOM 1310 C C . LEU A 1 187 ? -4.987 -7.799 0.664 1.00 94.12 187 LEU A C 1
ATOM 1312 O O . LEU A 1 187 ? -5.528 -7.069 1.490 1.00 94.12 187 LEU A O 1
ATOM 1316 N N . ARG A 1 188 ? -4.550 -9.022 0.957 1.00 92.56 188 ARG A N 1
ATOM 1317 C CA . ARG A 1 188 ? -4.587 -9.593 2.302 1.00 92.56 188 ARG A CA 1
ATOM 1318 C C . ARG A 1 188 ? -3.244 -9.357 2.978 1.00 92.56 188 ARG A C 1
ATOM 1320 O O . ARG A 1 188 ? -2.196 -9.603 2.376 1.00 92.56 188 ARG A O 1
ATOM 1327 N N . SER A 1 189 ? -3.266 -8.900 4.223 1.00 90.06 189 SER A N 1
ATOM 1328 C CA . SER A 1 189 ? -2.056 -8.729 5.026 1.00 90.06 189 SER A CA 1
ATOM 1329 C C . SER A 1 189 ? -2.282 -9.167 6.472 1.00 90.06 189 SER A C 1
ATOM 1331 O O . SER A 1 189 ? -3.391 -9.503 6.887 1.00 90.06 189 SER A O 1
ATOM 1333 N N . ASN A 1 190 ? -1.185 -9.225 7.225 1.00 87.31 190 ASN A N 1
ATOM 1334 C CA . ASN A 1 190 ? -1.180 -9.390 8.681 1.00 87.31 190 ASN A CA 1
ATOM 1335 C C . ASN A 1 190 ? -0.752 -8.112 9.403 1.00 87.31 190 ASN A C 1
ATOM 1337 O O . ASN A 1 190 ? -0.801 -8.059 10.628 1.00 87.31 190 ASN A O 1
ATOM 1341 N N . ILE A 1 191 ? -0.278 -7.123 8.646 1.00 87.69 191 ILE A N 1
ATOM 1342 C CA . ILE A 1 191 ? 0.311 -5.891 9.145 1.00 87.69 191 ILE A CA 1
ATOM 1343 C C . ILE A 1 191 ? -0.267 -4.711 8.371 1.00 87.69 191 ILE A C 1
ATOM 1345 O O . ILE A 1 191 ? -0.488 -4.792 7.158 1.00 87.69 191 ILE A O 1
ATOM 1349 N N . LEU A 1 192 ? -0.468 -3.610 9.079 1.00 89.50 192 LEU A N 1
ATOM 1350 C CA . LEU A 1 192 ? -0.843 -2.308 8.548 1.00 89.50 192 LEU A CA 1
ATOM 1351 C C . LEU A 1 192 ? 0.209 -1.296 8.991 1.00 89.50 192 LEU A C 1
ATOM 1353 O O . LEU A 1 192 ? 0.670 -1.345 10.125 1.00 89.50 192 LEU A O 1
ATOM 1357 N N . ARG A 1 193 ? 0.562 -0.349 8.127 1.00 91.25 193 ARG A N 1
ATOM 1358 C CA . ARG A 1 193 ? 1.384 0.800 8.502 1.00 91.25 193 ARG A CA 1
ATOM 1359 C C . ARG A 1 193 ? 0.666 2.086 8.143 1.00 91.25 193 ARG A C 1
ATOM 1361 O O . ARG A 1 193 ? 0.104 2.200 7.058 1.00 91.25 193 ARG A O 1
ATOM 1368 N N . VAL A 1 194 ? 0.727 3.049 9.052 1.00 90.38 194 VAL A N 1
ATOM 1369 C CA . VAL A 1 194 ? 0.172 4.390 8.886 1.00 90.38 194 VAL A CA 1
ATOM 1370 C C . VAL A 1 194 ? 1.277 5.395 9.165 1.00 90.38 194 VAL A C 1
ATOM 1372 O O . VAL A 1 194 ? 1.885 5.339 10.226 1.00 90.38 194 VAL A O 1
ATOM 1375 N N . CYS A 1 195 ? 1.522 6.313 8.235 1.00 88.06 195 CYS A N 1
ATOM 1376 C CA . CYS A 1 195 ? 2.394 7.470 8.433 1.00 88.06 195 CYS A CA 1
ATOM 1377 C C . CYS A 1 195 ? 1.531 8.730 8.511 1.00 88.06 195 CYS A C 1
ATOM 1379 O O . CYS A 1 195 ? 0.645 8.904 7.674 1.00 88.06 195 CYS A O 1
ATOM 1381 N N . TYR A 1 196 ? 1.740 9.564 9.531 1.00 82.31 196 TYR A N 1
ATOM 1382 C C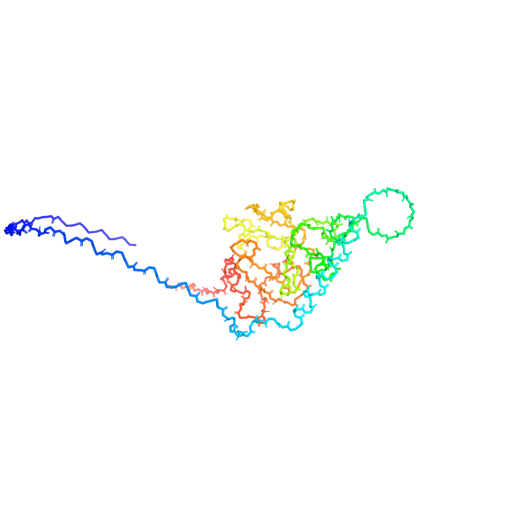A . TYR A 1 196 ? 0.851 10.695 9.841 1.00 82.31 196 TYR A CA 1
ATOM 1383 C C . TYR A 1 196 ? 1.454 12.075 9.551 1.00 82.31 196 TYR A C 1
ATOM 1385 O O . TYR A 1 196 ? 0.736 13.068 9.622 1.00 82.31 196 TYR A O 1
ATOM 1393 N N . ASP A 1 197 ? 2.726 12.149 9.160 1.00 79.50 197 ASP A N 1
ATOM 1394 C CA . ASP A 1 197 ? 3.399 13.408 8.815 1.00 79.50 197 ASP A CA 1
ATOM 1395 C C . ASP A 1 197 ? 4.063 13.333 7.434 1.00 79.50 197 ASP A C 1
ATOM 1397 O O . ASP A 1 197 ? 5.229 13.666 7.256 1.00 79.50 197 ASP A O 1
ATOM 1401 N N . GLY A 1 198 ? 3.337 12.798 6.453 1.00 78.25 198 GLY A N 1
ATOM 1402 C CA . GLY A 1 198 ? 3.839 12.535 5.105 1.00 78.25 198 GLY A CA 1
ATOM 1403 C C . GLY A 1 198 ? 4.042 11.043 4.818 1.00 78.25 198 GLY A C 1
ATOM 1404 O O . GLY A 1 198 ? 3.677 10.188 5.624 1.00 78.25 198 GLY A O 1
ATOM 1405 N N . PRO A 1 199 ? 4.607 10.691 3.650 1.00 78.50 199 PRO A N 1
ATOM 1406 C CA . PRO A 1 1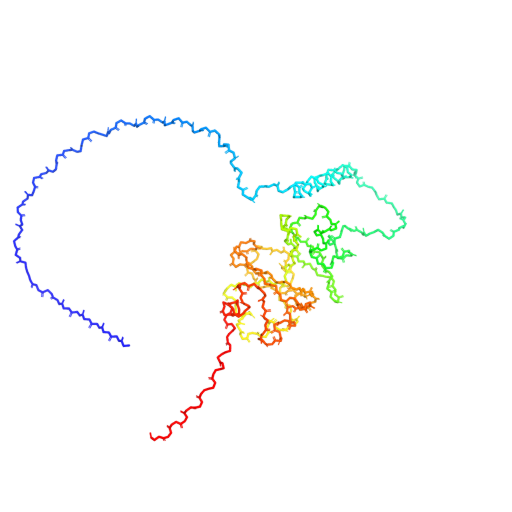99 ? 4.599 9.311 3.160 1.00 78.50 199 PRO A CA 1
ATOM 1407 C C . PRO A 1 199 ? 5.559 8.370 3.905 1.00 78.50 199 PRO A C 1
ATOM 1409 O O . PRO A 1 199 ? 5.446 7.156 3.759 1.00 78.50 199 PRO A O 1
ATOM 1412 N N . ARG A 1 200 ? 6.532 8.903 4.660 1.00 80.94 200 ARG A N 1
ATOM 1413 C CA . ARG A 1 200 ? 7.637 8.118 5.255 1.00 80.94 200 ARG A CA 1
ATOM 1414 C C . ARG A 1 200 ? 7.992 8.515 6.688 1.00 80.94 200 ARG A C 1
ATOM 1416 O O . ARG A 1 200 ? 8.917 7.964 7.277 1.00 80.94 200 ARG A O 1
ATOM 1423 N N . THR A 1 201 ? 7.284 9.485 7.238 1.00 82.19 201 THR A N 1
ATOM 1424 C CA . THR A 1 201 ? 7.640 10.205 8.459 1.00 82.19 201 THR A CA 1
ATOM 1425 C C . THR A 1 201 ? 6.562 9.995 9.496 1.00 82.19 201 THR A C 1
ATOM 1427 O O . THR A 1 201 ? 5.373 9.980 9.175 1.00 82.19 201 THR A O 1
ATOM 1430 N N . HIS A 1 202 ? 7.016 9.796 10.734 1.00 84.31 202 HIS A N 1
ATOM 1431 C CA . HIS A 1 202 ? 6.182 9.472 11.877 1.00 84.31 202 HIS A CA 1
ATOM 1432 C C . HIS A 1 202 ? 5.174 8.360 11.553 1.00 84.31 202 HIS A C 1
ATOM 1434 O O . HIS A 1 202 ? 4.005 8.606 11.268 1.00 84.31 202 HIS A O 1
ATOM 1440 N N . CYS A 1 203 ? 5.664 7.122 11.515 1.00 85.56 203 CYS A N 1
ATOM 1441 C CA . CYS A 1 203 ? 4.859 5.978 11.121 1.00 85.56 203 CYS A CA 1
ATOM 1442 C C . CYS A 1 203 ? 4.642 5.010 12.277 1.00 85.56 203 CYS A C 1
ATOM 1444 O O . CYS A 1 203 ? 5.580 4.674 12.994 1.00 85.56 203 CYS A O 1
ATOM 1446 N N . ALA A 1 204 ? 3.425 4.493 12.382 1.00 84.19 204 ALA A N 1
ATOM 1447 C CA . ALA A 1 204 ? 3.055 3.410 13.274 1.00 84.19 204 ALA A CA 1
ATOM 1448 C C . ALA A 1 204 ? 2.737 2.156 12.453 1.00 84.19 204 ALA A C 1
ATOM 1450 O O . ALA A 1 204 ? 2.075 2.230 11.415 1.00 84.19 204 ALA A O 1
ATOM 1451 N N . THR A 1 205 ? 3.236 1.010 12.906 1.00 85.69 205 THR A N 1
ATOM 1452 C CA . THR A 1 205 ? 2.915 -0.302 12.334 1.00 85.69 205 THR A CA 1
ATOM 1453 C C . THR A 1 205 ? 2.040 -1.057 13.324 1.00 85.69 205 THR A C 1
ATOM 1455 O O . THR A 1 205 ? 2.275 -0.967 14.522 1.00 85.69 205 THR A O 1
ATOM 1458 N N . PHE A 1 206 ? 1.046 -1.773 12.811 1.00 81.25 206 PHE A N 1
ATOM 1459 C CA . PHE A 1 206 ? 0.062 -2.527 13.572 1.00 81.25 206 PHE A CA 1
ATOM 1460 C C . PHE A 1 206 ? 0.001 -3.945 13.028 1.00 81.25 206 PHE A C 1
ATOM 1462 O O . PHE A 1 206 ? -0.372 -4.148 11.866 1.00 81.25 206 PHE A O 1
ATOM 1469 N N . THR A 1 207 ? 0.339 -4.921 13.859 1.00 83.81 207 THR A N 1
ATOM 1470 C CA . THR A 1 207 ? 0.249 -6.337 13.502 1.00 83.81 207 THR A CA 1
ATOM 1471 C C . THR A 1 207 ? -1.069 -6.931 13.998 1.00 83.81 207 THR A C 1
ATOM 1473 O O . THR A 1 207 ? -1.319 -6.986 15.196 1.00 83.81 207 THR A O 1
ATOM 1476 N N . HIS A 1 208 ? -1.918 -7.401 13.082 1.00 78.06 208 HIS A N 1
ATOM 1477 C CA . HIS A 1 208 ? -3.223 -7.993 13.395 1.00 78.06 208 HIS A CA 1
ATOM 1478 C C . HIS A 1 208 ? -3.310 -9.506 13.134 1.00 78.06 208 HIS A C 1
ATOM 1480 O O . HIS A 1 208 ? -4.281 -10.113 13.569 1.00 78.06 208 HIS A O 1
ATOM 1486 N N . ASN A 1 209 ? -2.351 -10.120 12.423 1.00 83.56 209 ASN A N 1
ATOM 1487 C CA . ASN A 1 209 ? -2.230 -11.583 12.227 1.00 83.56 209 ASN A CA 1
ATOM 1488 C C . ASN A 1 209 ? -3.490 -12.317 11.714 1.00 83.56 209 ASN A C 1
ATOM 1490 O O . ASN A 1 209 ? -3.678 -13.504 11.967 1.00 83.56 209 ASN A O 1
ATOM 1494 N N . ARG A 1 210 ? -4.372 -11.623 10.986 1.00 81.94 210 ARG A N 1
ATOM 1495 C CA . ARG A 1 210 ? -5.658 -12.182 10.520 1.00 81.94 210 ARG A CA 1
ATOM 1496 C C . ARG A 1 210 ? -5.698 -12.560 9.042 1.00 81.94 210 ARG A C 1
ATOM 1498 O O . ARG A 1 210 ? -6.719 -13.063 8.585 1.00 81.94 210 ARG A O 1
ATOM 1505 N N . ASN A 1 211 ? -4.622 -12.304 8.302 1.00 89.00 211 ASN A N 1
ATOM 1506 C CA . ASN A 1 211 ? -4.496 -12.569 6.871 1.00 89.00 211 ASN A CA 1
ATOM 1507 C C . ASN A 1 211 ? -5.757 -12.157 6.091 1.00 89.00 211 ASN A C 1
ATOM 1509 O O . ASN A 1 211 ? -6.381 -12.978 5.414 1.00 89.00 211 ASN A O 1
ATOM 1513 N N . MET A 1 212 ? -6.175 -10.904 6.249 1.00 89.31 212 MET A N 1
ATOM 1514 C CA . MET A 1 212 ? -7.407 -10.347 5.678 1.00 89.31 212 MET A CA 1
ATOM 1515 C C . MET A 1 212 ? -7.125 -8.995 5.031 1.00 89.31 212 MET A C 1
ATOM 1517 O O . MET A 1 212 ? -6.074 -8.398 5.272 1.00 89.31 212 MET A O 1
ATOM 1521 N N . SER A 1 213 ? -8.040 -8.545 4.181 1.00 92.06 213 SER A N 1
ATOM 1522 C CA . SER A 1 213 ? -8.000 -7.205 3.596 1.00 92.06 213 SER A CA 1
ATOM 1523 C C . SER A 1 213 ? -8.364 -6.131 4.613 1.00 92.06 213 SER A C 1
ATOM 1525 O O . SER A 1 213 ? -8.962 -6.415 5.655 1.00 92.06 213 SER A O 1
ATOM 1527 N N . LEU A 1 214 ? -8.042 -4.874 4.303 1.00 91.31 214 LEU A N 1
ATOM 1528 C CA . LEU A 1 214 ? -8.434 -3.756 5.157 1.00 91.31 214 LEU A CA 1
ATOM 1529 C C . LEU A 1 214 ? -9.950 -3.548 5.132 1.00 91.31 214 LEU A C 1
ATOM 1531 O O . LEU A 1 214 ? -10.531 -3.295 6.184 1.00 91.31 214 LEU A O 1
ATOM 1535 N N . ALA A 1 215 ? -10.611 -3.748 3.987 1.00 91.00 215 ALA A N 1
ATOM 1536 C CA . ALA A 1 215 ? -12.075 -3.734 3.923 1.00 91.00 215 ALA A CA 1
ATOM 1537 C C . ALA A 1 215 ? -12.696 -4.743 4.908 1.00 91.00 215 ALA A C 1
ATOM 1539 O O . ALA A 1 215 ? -13.546 -4.371 5.714 1.00 91.00 215 ALA A O 1
ATOM 1540 N N . GLU A 1 216 ? -12.226 -5.997 4.910 1.00 89.88 216 GLU A N 1
ATOM 1541 C CA . GLU A 1 216 ? -12.685 -7.028 5.855 1.00 89.88 216 GLU A CA 1
ATOM 1542 C C . GLU A 1 216 ? -12.336 -6.668 7.310 1.00 89.88 216 GLU A C 1
ATOM 1544 O O . GLU A 1 216 ? -13.168 -6.834 8.205 1.00 89.88 216 GLU A O 1
ATOM 1549 N N . LEU A 1 217 ? -11.124 -6.160 7.556 1.00 86.19 217 LEU A N 1
ATOM 1550 C CA . LEU A 1 217 ? -10.656 -5.783 8.892 1.00 86.19 217 LEU A CA 1
ATOM 1551 C C . LEU A 1 217 ? -11.525 -4.682 9.508 1.00 86.19 217 LEU A C 1
ATOM 1553 O O . LEU A 1 217 ? -11.892 -4.777 10.676 1.00 86.19 217 LEU A O 1
ATOM 1557 N N . PHE A 1 218 ? -11.866 -3.655 8.729 1.00 85.44 218 PHE A N 1
ATOM 1558 C CA . PHE A 1 218 ? -12.662 -2.521 9.196 1.00 85.44 218 PHE A CA 1
ATOM 1559 C C . PHE A 1 218 ? -14.177 -2.757 9.133 1.00 85.44 218 PHE A C 1
ATOM 1561 O O . PHE A 1 218 ? -14.916 -2.024 9.793 1.00 85.44 218 PHE A O 1
ATOM 1568 N N . ASN A 1 219 ? -14.642 -3.756 8.375 1.00 84.19 219 ASN A N 1
ATOM 1569 C CA . ASN A 1 219 ? -16.040 -4.191 8.383 1.00 84.19 219 ASN A CA 1
ATOM 1570 C C . ASN A 1 219 ? -16.379 -5.017 9.636 1.00 84.19 219 ASN A C 1
ATOM 1572 O O . ASN A 1 219 ? -17.474 -4.907 10.184 1.00 84.19 219 ASN A O 1
ATOM 1576 N N . ASN A 1 220 ? -15.428 -5.817 10.124 1.00 68.00 220 ASN A N 1
ATOM 1577 C CA . ASN A 1 220 ? -15.588 -6.597 11.348 1.00 68.00 220 ASN A CA 1
ATOM 1578 C C . ASN A 1 220 ? -15.378 -5.692 12.574 1.00 68.00 220 ASN A C 1
ATOM 1580 O O . ASN A 1 220 ? -14.264 -5.539 13.076 1.00 68.00 220 ASN A O 1
ATOM 1584 N N . GLN A 1 221 ? -16.463 -5.049 13.010 1.00 57.84 221 GLN A N 1
ATOM 1585 C CA . GLN A 1 221 ? -16.519 -4.133 14.150 1.00 57.84 221 GLN A CA 1
ATOM 1586 C C . GLN A 1 221 ? -15.746 -4.650 15.386 1.00 57.84 221 GLN A C 1
ATOM 1588 O O . GLN A 1 221 ? -16.060 -5.702 15.925 1.00 57.84 221 GLN A O 1
ATOM 1593 N N . PHE A 1 222 ? -14.766 -3.843 15.816 1.00 56.44 222 PHE A N 1
ATOM 1594 C CA . PHE A 1 222 ? -14.141 -3.753 17.147 1.00 56.44 222 PHE A CA 1
ATOM 1595 C C . PHE A 1 222 ? -13.681 -5.060 17.816 1.00 56.44 222 PHE A C 1
ATOM 1597 O O . PHE A 1 222 ? -14.454 -5.802 18.410 1.00 56.44 222 PHE A O 1
ATOM 1604 N N . GLY A 1 223 ? -12.363 -5.278 17.813 1.00 46.69 223 GLY A N 1
ATOM 1605 C CA . GLY A 1 223 ? -11.725 -6.332 18.606 1.00 46.69 223 GLY A CA 1
ATOM 1606 C C . GLY A 1 223 ? -10.465 -6.898 17.966 1.00 46.69 223 GLY A C 1
ATOM 1607 O O . GLY A 1 223 ? -10.271 -8.111 17.964 1.00 46.69 223 GLY A O 1
ATOM 1608 N N . VAL A 1 224 ? -9.630 -6.062 17.345 1.00 47.34 224 VAL A N 1
ATOM 1609 C CA . VAL A 1 224 ? -8.301 -6.496 16.899 1.00 47.34 224 VAL A CA 1
ATOM 1610 C C . VAL A 1 224 ? -7.357 -6.317 18.083 1.00 47.34 224 VAL A C 1
ATOM 1612 O O . VAL A 1 224 ? -6.800 -5.243 18.295 1.00 47.34 224 VAL A O 1
ATOM 1615 N N . THR A 1 225 ? -7.228 -7.359 18.898 1.00 43.66 225 THR A N 1
ATOM 1616 C CA . THR A 1 225 ? -6.145 -7.457 19.878 1.00 43.66 225 THR A CA 1
ATOM 1617 C C . THR A 1 225 ? -4.834 -7.582 19.109 1.00 43.66 225 THR A C 1
ATOM 1619 O O . THR A 1 225 ? -4.674 -8.510 18.318 1.00 43.66 225 THR A O 1
ATOM 1622 N N . VAL A 1 226 ? -3.937 -6.619 19.295 1.00 41.56 226 VAL A N 1
ATOM 1623 C CA . VAL A 1 226 ? -2.578 -6.622 18.740 1.00 41.56 226 VAL A CA 1
ATOM 1624 C C . VAL A 1 226 ? -1.604 -6.963 19.869 1.00 41.56 226 VAL A C 1
ATOM 1626 O O . VAL A 1 226 ? -1.849 -6.575 21.011 1.00 41.56 226 VAL A O 1
ATOM 1629 N N . ASP A 1 227 ? -0.527 -7.684 19.558 1.00 47.06 227 ASP A N 1
ATOM 1630 C CA . ASP A 1 227 ? 0.500 -8.102 20.533 1.00 47.06 227 ASP A CA 1
ATOM 1631 C C . ASP A 1 227 ? 1.494 -6.970 20.896 1.00 47.06 227 ASP A C 1
ATOM 1633 O O . ASP A 1 227 ? 2.407 -7.165 21.693 1.00 47.06 227 ASP A O 1
ATOM 1637 N N . GLU A 1 228 ? 1.332 -5.776 20.317 1.00 48.81 228 GLU A N 1
ATOM 1638 C CA . GLU A 1 228 ? 2.219 -4.612 20.465 1.00 48.81 228 GLU A CA 1
ATOM 1639 C C . GLU A 1 228 ? 1.594 -3.549 21.406 1.00 48.81 228 GLU A C 1
ATOM 1641 O O . GLU A 1 228 ? 0.370 -3.409 21.462 1.00 48.81 228 GLU A O 1
ATOM 1646 N N . ASP A 1 229 ? 2.415 -2.748 22.111 1.00 46.44 229 ASP A N 1
ATOM 1647 C CA . ASP A 1 229 ? 1.984 -1.730 23.107 1.00 46.44 229 ASP A CA 1
ATOM 1648 C C . ASP A 1 229 ? 0.965 -0.693 22.578 1.00 46.44 229 ASP A C 1
ATOM 1650 O O . ASP A 1 229 ? 0.257 -0.034 23.346 1.00 46.44 229 ASP A O 1
ATOM 1654 N N . TYR A 1 230 ? 0.836 -0.566 21.255 1.00 47.41 230 TYR A N 1
ATOM 1655 C CA . TYR A 1 230 ? -0.160 0.277 20.602 1.00 47.41 230 TYR A CA 1
ATOM 1656 C C . TYR A 1 230 ? -1.401 -0.530 20.228 1.00 47.41 230 TYR A C 1
ATOM 1658 O O . TYR A 1 230 ? -1.571 -0.943 19.084 1.00 47.41 230 TYR A O 1
ATOM 1666 N N . LYS A 1 231 ? -2.311 -0.703 21.192 1.00 53.16 231 LYS A N 1
ATOM 1667 C CA . LYS A 1 231 ? -3.623 -1.325 20.959 1.00 53.16 231 LYS A CA 1
ATOM 1668 C C . LYS A 1 231 ? -4.332 -0.673 19.769 1.00 53.16 231 LYS A C 1
ATOM 1670 O O . LYS A 1 231 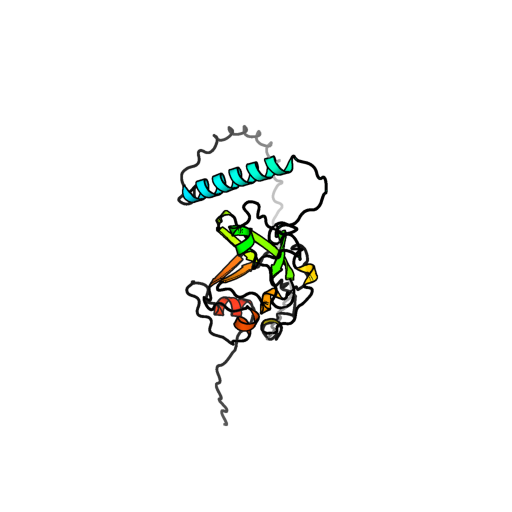? -4.375 0.555 19.675 1.00 53.16 231 LYS A O 1
ATOM 1675 N N . MET A 1 232 ? -4.961 -1.478 18.910 1.00 57.06 232 MET A N 1
ATOM 1676 C CA . MET A 1 232 ? -5.747 -0.973 17.776 1.00 57.06 232 MET A CA 1
ATOM 1677 C C . MET A 1 232 ? -6.850 -0.001 18.231 1.00 57.06 232 MET A C 1
ATOM 1679 O O . MET A 1 232 ? -7.176 0.944 17.522 1.00 57.06 232 MET A O 1
ATOM 1683 N N . ASP A 1 233 ? -7.337 -0.152 19.464 1.00 55.00 233 ASP A N 1
ATOM 1684 C CA . ASP A 1 233 ? -8.239 0.791 20.132 1.00 55.00 233 ASP A CA 1
ATOM 1685 C C . ASP A 1 233 ? -7.667 2.212 20.246 1.00 55.00 233 ASP A C 1
ATOM 1687 O O . ASP A 1 233 ? -8.405 3.185 20.120 1.00 55.00 233 ASP A O 1
ATOM 1691 N N . THR A 1 234 ? -6.361 2.360 20.481 1.00 58.16 234 THR A N 1
ATOM 1692 C CA . THR A 1 234 ? -5.683 3.663 20.569 1.00 58.16 234 THR A CA 1
ATOM 1693 C C . THR A 1 234 ? -5.609 4.328 19.198 1.00 58.16 234 THR A C 1
ATOM 1695 O O . THR A 1 234 ? -5.857 5.527 19.083 1.00 58.16 234 THR A O 1
ATOM 1698 N N . LEU A 1 235 ? -5.346 3.548 18.146 1.00 58.34 235 LEU A N 1
ATOM 1699 C CA . LEU A 1 235 ? -5.360 4.035 16.768 1.00 58.34 235 LEU A CA 1
ATOM 1700 C C . LEU A 1 235 ? -6.780 4.413 16.323 1.00 58.34 235 LEU A C 1
ATOM 1702 O O . LEU A 1 235 ? -6.988 5.477 15.750 1.00 58.34 235 LEU A O 1
ATOM 1706 N N . LEU A 1 236 ? -7.772 3.577 16.631 1.00 58.91 236 LEU A N 1
ATOM 1707 C CA . LEU A 1 236 ? -9.176 3.855 16.331 1.00 58.91 236 LEU A CA 1
ATOM 1708 C C . LEU A 1 236 ? -9.679 5.088 17.090 1.00 58.91 236 LEU A C 1
ATOM 1710 O O . LEU A 1 236 ? -10.378 5.905 16.499 1.00 58.91 236 LEU A O 1
ATOM 1714 N N . LYS A 1 237 ? -9.258 5.288 18.347 1.00 58.53 237 LYS A N 1
ATOM 1715 C CA . LYS A 1 237 ? -9.483 6.537 19.093 1.00 58.53 237 LYS A CA 1
ATOM 1716 C C . LYS A 1 237 ? -8.827 7.743 18.419 1.00 58.53 237 LYS A C 1
ATOM 1718 O O . LYS A 1 237 ? -9.477 8.777 18.313 1.00 58.53 237 LYS A O 1
ATOM 1723 N N . ALA A 1 238 ? -7.592 7.616 17.930 1.00 57.28 238 ALA A N 1
ATOM 1724 C CA . ALA A 1 238 ? -6.916 8.679 17.180 1.00 57.28 238 ALA A CA 1
ATOM 1725 C C . ALA A 1 238 ? -7.623 8.994 15.847 1.00 57.28 238 ALA A C 1
ATOM 1727 O O . ALA A 1 238 ? -7.672 10.146 15.429 1.00 57.28 238 ALA A O 1
ATOM 1728 N N . PHE A 1 239 ? -8.247 7.988 15.228 1.00 59.16 239 PHE A N 1
ATOM 1729 C CA . PHE A 1 239 ? -9.128 8.138 14.068 1.00 59.16 239 PHE A CA 1
ATOM 1730 C C . PHE A 1 239 ? -10.582 8.483 14.425 1.00 59.16 239 PHE A C 1
ATOM 1732 O O . PHE A 1 239 ? -11.426 8.478 13.536 1.00 59.16 239 PHE A O 1
ATOM 1739 N N . GLY A 1 240 ? -10.903 8.743 15.699 1.00 49.34 240 GLY A N 1
ATOM 1740 C CA . GLY A 1 240 ? -12.236 9.116 16.190 1.00 49.34 240 GLY A CA 1
ATOM 1741 C C . GLY A 1 240 ? -13.304 8.012 16.166 1.00 49.34 240 GLY A C 1
ATOM 1742 O O . GLY A 1 240 ? -14.472 8.292 16.435 1.00 49.34 240 GLY A O 1
ATOM 1743 N N . LYS A 1 241 ? -12.949 6.757 15.860 1.00 48.09 241 LYS A N 1
ATOM 1744 C CA . LYS A 1 241 ? -13.846 5.587 15.894 1.00 48.09 241 LYS A CA 1
ATOM 1745 C C . LYS A 1 241 ? -14.014 5.086 17.329 1.00 48.09 241 LYS A C 1
ATOM 1747 O O . LYS A 1 241 ? -13.355 4.133 17.739 1.00 48.09 241 LYS A O 1
ATOM 1752 N N . VAL A 1 242 ? -14.908 5.715 18.093 1.00 45.88 242 VAL A N 1
ATOM 1753 C CA . VAL A 1 242 ? -15.299 5.259 19.439 1.00 45.88 242 VAL A CA 1
ATOM 1754 C C . VAL A 1 242 ? -16.790 4.934 19.469 1.00 45.88 242 VAL A C 1
ATOM 1756 O O . VAL A 1 242 ? -17.618 5.784 19.155 1.00 45.88 242 VAL A O 1
ATOM 1759 N N . VAL A 1 243 ? -17.137 3.718 19.898 1.00 40.62 243 VAL A N 1
ATOM 1760 C CA . VAL A 1 243 ? -18.493 3.384 20.345 1.00 40.62 243 VAL A CA 1
ATOM 1761 C C . VAL A 1 243 ? -18.580 3.738 21.827 1.00 40.62 243 VAL A C 1
ATOM 1763 O O . VAL A 1 243 ? -17.970 3.081 22.669 1.00 40.62 243 VAL A O 1
ATOM 1766 N N . ILE A 1 244 ? -19.335 4.781 22.164 1.00 36.09 244 ILE A N 1
ATOM 1767 C CA . ILE A 1 244 ? -19.862 4.922 23.522 1.00 36.09 244 ILE A CA 1
ATOM 1768 C C . ILE A 1 244 ? -21.002 3.908 23.630 1.00 36.09 244 ILE A C 1
ATOM 1770 O O . ILE A 1 244 ? -22.131 4.190 23.247 1.00 36.09 244 ILE A O 1
ATOM 1774 N N . CYS A 1 245 ? -20.705 2.716 24.138 1.00 26.53 245 CYS A N 1
ATOM 1775 C CA . CYS A 1 245 ? -21.722 1.814 24.667 1.00 26.53 245 CYS A CA 1
ATOM 1776 C C . CYS A 1 245 ? -21.453 1.596 26.154 1.00 26.53 245 CYS A C 1
ATOM 1778 O O . CYS A 1 245 ? -20.964 0.553 26.569 1.00 26.53 245 CYS A O 1
ATOM 1780 N N . CYS A 1 246 ? -21.822 2.591 26.958 1.00 26.48 246 CYS A N 1
ATOM 1781 C CA . CYS A 1 246 ? -22.515 2.304 28.205 1.00 26.48 246 CYS A CA 1
ATOM 1782 C C . CYS A 1 246 ? -23.942 2.815 28.035 1.00 26.48 246 CYS A C 1
ATOM 1784 O O . CYS A 1 246 ? -24.188 4.019 28.012 1.00 26.48 246 CYS A O 1
ATOM 1786 N N . ALA A 1 247 ? -24.878 1.878 27.919 1.00 27.89 247 ALA A N 1
ATOM 1787 C CA . ALA A 1 247 ? -26.221 2.118 28.396 1.00 27.89 247 ALA A CA 1
ATOM 1788 C C . ALA A 1 247 ? -26.131 2.402 29.903 1.00 27.89 247 ALA A C 1
ATOM 1790 O O . ALA A 1 247 ? -25.566 1.612 30.654 1.00 27.89 247 ALA A O 1
ATOM 1791 N N . SER A 1 248 ? -26.711 3.510 30.344 1.00 23.69 248 SER A N 1
ATOM 1792 C CA . SER A 1 248 ? -27.388 3.528 31.632 1.00 23.69 248 SER A CA 1
ATOM 1793 C C . SER A 1 248 ? -28.708 4.240 31.409 1.00 23.69 248 SER A C 1
ATOM 1795 O O . SER A 1 248 ? -28.769 5.457 31.243 1.00 23.69 248 SER A O 1
ATOM 1797 N N . ILE A 1 249 ? -29.765 3.438 31.315 1.00 30.00 249 ILE A N 1
ATOM 1798 C CA . ILE A 1 249 ? -31.114 3.902 31.588 1.00 30.00 249 ILE A CA 1
ATOM 1799 C C . ILE A 1 249 ? -31.082 4.349 33.047 1.00 30.00 249 ILE A C 1
ATOM 1801 O O . ILE A 1 249 ? -30.873 3.530 33.937 1.00 30.00 249 ILE A O 1
ATOM 1805 N N . ASN A 1 250 ? -31.308 5.632 33.295 1.00 24.41 250 ASN A N 1
ATOM 1806 C CA . ASN A 1 250 ? -31.922 6.036 34.546 1.00 24.41 250 ASN A CA 1
ATOM 1807 C C . ASN A 1 250 ? -33.037 7.029 34.233 1.00 24.41 250 ASN A C 1
ATOM 1809 O O . ASN A 1 250 ? -32.880 8.245 34.310 1.00 24.41 250 ASN A O 1
ATOM 1813 N N . SER A 1 251 ? -34.174 6.472 33.817 1.00 32.12 251 SER A N 1
ATOM 1814 C CA . SER A 1 251 ? -35.470 7.110 33.999 1.00 32.12 251 SER A CA 1
ATOM 1815 C C . SER A 1 251 ? -35.755 7.145 35.501 1.00 32.12 251 SER A C 1
ATOM 1817 O O . SER A 1 251 ? -36.374 6.237 36.045 1.00 32.12 251 SER A O 1
ATOM 1819 N N . GLY A 1 252 ? -35.262 8.181 36.174 1.00 25.31 252 GLY A N 1
ATOM 1820 C CA . GLY A 1 252 ? -35.740 8.566 37.493 1.00 25.31 252 GLY A CA 1
ATOM 1821 C C . GLY A 1 252 ? -36.991 9.418 37.328 1.00 25.31 252 GLY A C 1
ATOM 1822 O O . GLY A 1 252 ? -36.891 10.604 37.035 1.00 25.31 252 GLY A O 1
ATOM 1823 N N . VAL A 1 253 ? -38.158 8.795 37.480 1.00 30.81 253 VAL A N 1
ATOM 1824 C CA . VAL A 1 253 ? -39.391 9.491 37.856 1.00 30.81 253 VAL A CA 1
ATOM 1825 C C . VAL A 1 253 ? -39.331 9.697 39.367 1.00 30.81 253 VAL A C 1
ATOM 1827 O O . VAL A 1 253 ? -39.434 8.708 40.088 1.00 30.81 253 VAL A O 1
ATOM 1830 N N . VAL A 1 254 ? -39.139 10.945 39.808 1.00 33.88 254 VAL A N 1
ATOM 1831 C CA . VAL A 1 254 ? -39.980 11.684 40.779 1.00 33.88 254 VAL A CA 1
ATOM 1832 C C . VAL A 1 254 ? -39.842 13.167 40.451 1.00 33.88 254 VAL A C 1
ATOM 1834 O O . VAL A 1 254 ? -38.683 13.622 40.331 1.00 33.88 254 VAL A O 1
#

Organism: NCBI:txid174260